Protein AF-U4V5X0-F1 (afdb_monomer_lite)

Secondary structure (DSSP, 8-state):
-HHHHHHHHHHHHHHHHHHHHHHHHHHHHHHHHHHHHHHHHHHHHHHHHHHHHHHHTTSTTHHHHHHHHHHHHHHHHHHHHHHHHHHHHHHHHTTSS-HHHHHHHHHHHHHHHHHHHHHHHHHHHHHSSS-GGG--S-HHHHHHHHHHHHHHHHHHHHHHHHTT----HHHHHHHHHHHHHHHHTTTTTT-S---TT-TTTSHHHHHHH-SSTTSSSSSS---------

Organism: NCBI:txid1337887

Radius of gyration: 28.77 Å; chains: 1; bounding box: 89×62×93 Å

Sequence (229 aa):
MANEDLEARHLETLDRDLGRFVKLETAASYVSRPLVAPGIALVFIMLAGLGAAMLLGHSSQMFIVVAAAVFGAYMALNIGANDVANNMGPAVGANALSMGGAIAIAAIFESAGALIAGADVVSTVATGIIAPDTLATPPVMFIWAMMAALLASALWVNLATWIGAPVSTTHAVVGGVVGAGDRCGWLWSGELVADGRNRGKLGYLAGAGCDHSRRFSLADQSPYRLPRG

InterPro domains:
  IPR001204 Phosphate transporter [PF01384] (79-181)
  IPR001204 Phosphate transporter [PTHR11101] (62-181)

Foldseek 3Di:
DVVVVVVVVVVVVVVVVVVVVVVVVVVCCVVCVVVVVVVVLVVQLVVQLVCQCVVPVPDPPNVLSSLLSSLVSLLVSLCLLLVLCVPCVVCCVVVVDPPVRSVVVSVVPVVVCCVPPVVVVCCCLLPVFFPPVPDPDDPVLSSVLLSQLSNQLSVVSVVCVVVVHRDDSSCSSSVSSVVSCVVVVRLLVVRTNDPPPPSPPSVVVSVVPPPPVVVVPPPPDDDDDDDDD

Structure (mmCIF, N/CA/C/O backbone):
data_AF-U4V5X0-F1
#
_entry.id   AF-U4V5X0-F1
#
loop_
_atom_site.group_PDB
_atom_site.id
_atom_site.type_symbol
_atom_site.label_atom_id
_atom_site.label_alt_id
_atom_site.label_comp_id
_atom_site.label_asym_id
_atom_site.label_entity_id
_atom_site.label_seq_id
_atom_site.pdbx_PDB_ins_code
_atom_site.Cartn_x
_atom_site.Cartn_y
_atom_site.Cartn_z
_atom_site.occupancy
_atom_site.B_iso_or_equiv
_atom_site.auth_seq_id
_atom_site.auth_comp_id
_atom_site.auth_asym_id
_atom_site.auth_atom_id
_atom_site.pdbx_PDB_model_num
ATOM 1 N N . MET A 1 1 ? -36.761 -34.544 43.887 1.00 62.19 1 MET A N 1
ATOM 2 C CA . MET A 1 1 ? -35.373 -34.567 44.391 1.00 62.19 1 MET A CA 1
ATOM 3 C C . MET A 1 1 ? -34.415 -35.057 43.314 1.00 62.19 1 MET A C 1
ATOM 5 O O . MET A 1 1 ? -33.733 -34.216 42.766 1.00 62.19 1 MET A O 1
ATOM 9 N N . ALA A 1 2 ? -34.470 -36.317 42.858 1.00 68.38 2 ALA A N 1
ATOM 10 C CA . ALA A 1 2 ? -33.500 -36.842 41.876 1.00 68.38 2 ALA A CA 1
ATOM 11 C C . ALA A 1 2 ? -33.363 -36.071 40.537 1.00 68.38 2 ALA A C 1
ATOM 13 O O . ALA A 1 2 ? -32.298 -36.115 39.933 1.00 68.38 2 ALA A O 1
ATOM 14 N N . ASN A 1 3 ? -34.416 -35.392 40.058 1.00 70.25 3 ASN A N 1
ATOM 15 C CA . ASN A 1 3 ? -34.363 -34.630 38.801 1.00 70.25 3 ASN A CA 1
ATOM 16 C C . ASN A 1 3 ? -33.670 -33.262 38.966 1.00 70.25 3 ASN A C 1
ATOM 18 O O . ASN A 1 3 ? -32.888 -32.864 38.113 1.00 70.25 3 ASN A O 1
ATOM 22 N N . GLU A 1 4 ? -33.886 -32.587 40.101 1.00 74.06 4 GLU A N 1
ATOM 23 C CA . GLU A 1 4 ? -33.239 -31.298 40.399 1.00 74.06 4 GLU A CA 1
ATOM 24 C C . GLU A 1 4 ? -31.741 -31.475 40.678 1.00 74.06 4 GLU A C 1
ATOM 26 O O . GLU A 1 4 ? -30.922 -30.673 40.233 1.00 74.06 4 GLU A O 1
ATOM 31 N N . ASP A 1 5 ? -31.365 -32.586 41.320 1.00 75.75 5 ASP A N 1
ATOM 32 C CA . ASP A 1 5 ? -29.962 -32.949 41.544 1.00 75.75 5 ASP A CA 1
ATOM 33 C C . ASP A 1 5 ? -29.215 -33.236 40.226 1.00 75.75 5 ASP A C 1
ATOM 35 O O . ASP A 1 5 ? -28.004 -33.027 40.125 1.00 75.75 5 ASP A O 1
ATOM 39 N N . LEU A 1 6 ? -29.920 -33.733 39.201 1.00 77.88 6 LEU A N 1
ATOM 40 C CA . LEU A 1 6 ? -29.344 -34.025 37.885 1.00 77.88 6 LEU A CA 1
ATOM 41 C C . LEU A 1 6 ? -29.119 -32.741 37.078 1.00 77.88 6 LEU A C 1
ATOM 43 O O . LEU A 1 6 ? -28.065 -32.574 36.462 1.00 77.88 6 LEU A O 1
ATOM 47 N N . GLU A 1 7 ? -30.091 -31.830 37.121 1.00 81.94 7 GLU A N 1
ATOM 48 C CA . GLU A 1 7 ? -30.045 -30.530 36.453 1.00 81.94 7 GLU A CA 1
ATOM 49 C C . GLU A 1 7 ? -28.945 -29.636 37.041 1.00 81.94 7 GLU A C 1
ATOM 51 O O . GLU A 1 7 ? -28.120 -29.108 36.295 1.00 81.94 7 GLU A O 1
ATOM 56 N N . ALA A 1 8 ? -28.833 -29.564 38.372 1.00 78.12 8 ALA A N 1
ATOM 57 C CA . ALA A 1 8 ? -27.777 -28.805 39.046 1.00 78.12 8 ALA A CA 1
ATOM 58 C C . ALA A 1 8 ? -26.367 -29.281 38.648 1.00 78.12 8 ALA A C 1
ATOM 60 O O . ALA A 1 8 ? -25.495 -28.472 38.329 1.00 78.12 8 ALA A O 1
ATOM 61 N N . ARG A 1 9 ? -26.152 -30.603 38.580 1.00 79.25 9 ARG A N 1
ATOM 62 C CA . ARG A 1 9 ? -24.870 -31.190 38.147 1.00 79.25 9 ARG A CA 1
ATOM 63 C C . ARG A 1 9 ? -24.577 -30.941 36.663 1.00 79.25 9 ARG A C 1
ATOM 65 O O . ARG A 1 9 ? -23.411 -30.813 36.284 1.00 79.25 9 ARG A O 1
ATOM 72 N N . HIS A 1 10 ? -25.606 -30.881 35.818 1.00 83.31 10 HIS A N 1
ATOM 73 C CA . HIS A 1 10 ? -25.466 -30.580 34.391 1.00 83.31 10 HIS A CA 1
ATOM 74 C C . HIS A 1 10 ? -25.121 -29.102 34.148 1.00 83.31 10 HIS A C 1
ATOM 76 O O . HIS A 1 10 ? -24.246 -28.793 33.343 1.00 83.31 10 HIS A O 1
ATOM 82 N N . LEU A 1 11 ? -25.754 -28.183 34.879 1.00 80.75 11 LEU A N 1
ATOM 83 C CA . LEU A 1 11 ? -25.458 -26.751 34.789 1.00 80.75 11 LEU A CA 1
ATOM 84 C C . LEU A 1 11 ? -24.027 -26.445 35.250 1.00 80.75 11 LEU A C 1
ATOM 86 O O . LEU A 1 11 ? -23.303 -25.723 34.573 1.00 80.75 11 LEU A O 1
ATOM 90 N N . GLU A 1 12 ? -23.578 -27.065 36.343 1.00 83.81 12 GLU A N 1
ATOM 91 C CA . GLU A 1 12 ? -22.223 -26.875 36.876 1.00 83.81 12 GLU A CA 1
ATOM 92 C C . GLU A 1 12 ? -21.127 -27.441 35.948 1.00 83.81 12 GLU A C 1
ATOM 94 O O . GLU A 1 12 ? -20.003 -26.929 35.889 1.00 83.81 12 GLU A O 1
ATOM 99 N N . THR A 1 13 ? -21.444 -28.501 35.196 1.00 81.19 13 THR A N 1
ATOM 100 C CA . THR A 1 13 ? -20.537 -29.060 34.182 1.00 81.19 13 THR A CA 1
ATOM 101 C C . THR A 1 13 ? -20.495 -28.195 32.927 1.00 81.19 13 THR A C 1
ATOM 103 O O . THR A 1 13 ? -19.398 -27.896 32.450 1.00 81.19 13 THR A O 1
ATOM 106 N N . LEU A 1 14 ? -21.648 -27.715 32.453 1.00 84.69 14 LEU A N 1
ATOM 107 C CA . LEU A 1 14 ? -21.729 -26.812 31.307 1.00 84.69 14 LEU A CA 1
ATOM 108 C C . LEU A 1 14 ? -20.980 -25.497 31.563 1.00 84.69 14 LEU A C 1
ATOM 110 O O . LEU A 1 14 ? -20.219 -25.063 30.706 1.00 84.69 14 LEU A O 1
ATOM 114 N N . ASP A 1 15 ? -21.126 -24.900 32.746 1.00 86.81 15 ASP A N 1
ATOM 115 C CA . ASP A 1 15 ? -20.483 -23.626 33.102 1.00 86.81 15 ASP A CA 1
ATOM 116 C C . ASP A 1 15 ? -18.945 -23.755 33.165 1.00 86.81 15 ASP A C 1
ATOM 118 O O . ASP A 1 15 ? -18.187 -22.896 32.701 1.00 86.81 15 ASP A O 1
ATOM 122 N N . ARG A 1 16 ? -18.452 -24.906 33.647 1.00 87.62 16 ARG A N 1
ATOM 123 C CA . ARG A 1 16 ? -17.018 -25.241 33.660 1.00 87.62 16 ARG A CA 1
ATOM 124 C C . ARG A 1 16 ? -16.452 -25.432 32.254 1.00 87.62 16 ARG A C 1
ATOM 126 O O . ARG A 1 16 ? -15.333 -24.981 31.989 1.00 87.62 16 ARG A O 1
ATOM 133 N N . ASP A 1 17 ? -17.193 -26.101 31.377 1.00 85.12 17 ASP A N 1
ATOM 134 C CA . ASP A 1 17 ? -16.784 -26.312 29.989 1.00 85.12 17 ASP A CA 1
ATOM 135 C C . ASP A 1 17 ? -16.862 -25.012 29.185 1.00 85.12 17 ASP A C 1
ATOM 137 O O . ASP A 1 17 ? -15.911 -24.681 28.473 1.00 85.12 17 ASP A O 1
ATOM 141 N N . LEU A 1 18 ? -17.900 -24.197 29.386 1.00 87.56 18 LEU A N 1
ATOM 142 C CA . LEU A 1 18 ? -18.022 -22.870 28.785 1.00 87.56 18 LEU A CA 1
ATOM 143 C C . LEU A 1 18 ? -16.850 -21.971 29.201 1.00 87.56 18 LEU A C 1
ATOM 145 O O . LEU A 1 18 ? -16.208 -21.352 28.353 1.00 87.56 18 LEU A O 1
ATOM 149 N N . GLY A 1 19 ? -16.472 -21.986 30.482 1.00 85.25 19 GLY A N 1
ATOM 150 C CA . GLY A 1 19 ? -15.294 -21.272 30.975 1.00 85.25 19 GLY A CA 1
ATOM 151 C C . GLY A 1 19 ? -13.971 -21.753 30.361 1.00 85.25 19 GLY A C 1
ATOM 152 O O . GLY A 1 19 ? -13.042 -20.956 30.194 1.00 85.25 19 GLY A O 1
ATOM 153 N N . ARG A 1 20 ? -13.859 -23.035 29.988 1.00 85.31 20 ARG A N 1
ATOM 154 C CA . ARG A 1 20 ? -12.697 -23.564 29.250 1.00 85.31 20 ARG A CA 1
ATOM 155 C C . ARG A 1 20 ? -12.695 -23.096 27.797 1.00 85.31 20 ARG A C 1
ATOM 157 O O . ARG A 1 20 ? -11.644 -22.662 27.326 1.00 85.31 20 ARG A O 1
ATOM 164 N N . PHE A 1 21 ? -13.842 -23.117 27.120 1.00 84.94 21 PHE A N 1
ATOM 165 C CA . PHE A 1 21 ? -13.975 -22.608 25.752 1.00 84.94 21 PHE A CA 1
ATOM 166 C C . PHE A 1 21 ? -13.691 -21.106 25.667 1.00 84.94 21 PHE A C 1
ATOM 168 O O . PHE A 1 21 ? -12.898 -20.700 24.823 1.00 84.94 21 PHE A O 1
ATOM 175 N N . VAL A 1 22 ? -14.204 -20.300 26.600 1.00 87.12 22 VAL A N 1
ATOM 176 C CA . VAL A 1 22 ? -13.930 -18.852 26.661 1.00 87.12 22 VAL A CA 1
ATOM 177 C C . VAL A 1 22 ? -12.442 -18.571 26.894 1.00 87.12 22 VAL A C 1
ATOM 179 O O . VAL A 1 22 ? -11.871 -17.683 26.260 1.00 87.12 22 VAL A O 1
ATOM 182 N N . LYS A 1 23 ? -11.764 -19.335 27.764 1.00 85.88 23 LYS A N 1
ATOM 183 C CA . LYS A 1 23 ? -10.309 -19.196 27.970 1.00 85.88 23 LYS A CA 1
ATOM 184 C C . LYS A 1 23 ? -9.512 -19.584 26.726 1.00 85.88 23 LYS A C 1
ATOM 186 O O . LYS A 1 23 ? -8.544 -18.898 26.404 1.00 85.88 23 LYS A O 1
ATOM 191 N N . LEU A 1 24 ? -9.921 -20.641 26.022 1.00 84.50 24 LEU A N 1
ATOM 192 C CA . LEU A 1 24 ? -9.314 -21.043 24.751 1.00 84.50 24 LEU A CA 1
ATOM 193 C C . LEU A 1 24 ? -9.539 -19.993 23.661 1.00 84.50 24 LEU A C 1
ATOM 195 O O . LEU A 1 24 ? -8.599 -19.660 22.951 1.00 84.50 24 LEU A O 1
ATOM 199 N N . GLU A 1 25 ? -10.732 -19.415 23.569 1.00 80.38 25 GLU A N 1
ATOM 200 C CA . GLU A 1 25 ? -11.064 -18.355 22.616 1.00 80.38 25 GLU A CA 1
ATOM 201 C C . GLU A 1 25 ? -10.313 -17.052 22.925 1.00 80.38 25 GLU A C 1
ATOM 203 O O . GLU A 1 25 ? -9.780 -16.401 22.027 1.00 80.38 25 GLU A O 1
ATOM 208 N N . THR A 1 26 ? -10.184 -16.689 24.201 1.00 79.69 26 THR A N 1
ATOM 209 C CA . THR A 1 26 ? -9.431 -15.496 24.621 1.00 79.69 26 THR A CA 1
ATOM 210 C C . THR A 1 26 ? -7.929 -15.678 24.375 1.00 79.69 26 THR A C 1
ATOM 212 O O . THR A 1 26 ? -7.267 -14.766 23.887 1.00 79.69 26 THR A O 1
ATOM 215 N N . ALA A 1 27 ? -7.381 -16.870 24.640 1.00 77.00 27 ALA A N 1
ATOM 216 C CA . ALA A 1 27 ? -5.981 -17.185 24.354 1.00 77.00 27 ALA A CA 1
ATOM 217 C C . ALA A 1 27 ? -5.708 -17.254 22.841 1.00 77.00 27 ALA A C 1
ATOM 219 O O . ALA A 1 27 ? -4.732 -16.679 22.357 1.00 77.00 27 ALA A O 1
ATOM 220 N N . ALA A 1 28 ? -6.598 -17.897 22.081 1.00 76.50 28 ALA A N 1
ATOM 221 C CA . ALA A 1 28 ? -6.507 -17.983 20.629 1.00 76.50 28 ALA A CA 1
ATOM 222 C C . ALA A 1 28 ? -6.656 -16.608 19.971 1.00 76.50 28 ALA A C 1
ATOM 224 O O . ALA A 1 28 ? -5.898 -16.300 19.060 1.00 76.50 28 ALA A O 1
ATOM 225 N N . SER A 1 29 ? -7.574 -15.760 20.445 1.00 72.38 29 SER A N 1
ATOM 226 C CA . SER A 1 29 ? -7.753 -14.394 19.937 1.00 72.38 29 SER A CA 1
ATOM 227 C C . SER A 1 29 ? -6.575 -13.483 20.275 1.00 72.38 29 SER A C 1
ATOM 229 O O . SER A 1 29 ? -6.223 -12.627 19.468 1.00 72.38 29 SER A O 1
ATOM 231 N N . TYR A 1 30 ? -5.913 -13.678 21.418 1.00 73.62 30 TYR A N 1
ATOM 232 C CA . TYR A 1 30 ? -4.710 -12.920 21.761 1.00 73.62 30 TYR A CA 1
ATOM 233 C C . TYR A 1 30 ? -3.533 -13.263 20.840 1.00 73.62 30 TYR A C 1
ATOM 235 O O . TYR A 1 30 ? -2.819 -12.371 20.386 1.00 73.62 30 TYR A O 1
ATOM 243 N N . VAL A 1 31 ? -3.365 -14.550 20.518 1.00 75.62 31 VAL A N 1
ATOM 244 C CA . VAL A 1 31 ? -2.330 -15.018 19.583 1.00 75.62 31 VAL A CA 1
ATOM 245 C C . VAL A 1 31 ? -2.682 -14.664 18.138 1.00 75.62 31 VAL A C 1
ATOM 247 O O . VAL A 1 31 ? -1.805 -14.258 17.381 1.00 75.62 31 VAL A O 1
ATOM 250 N N . SER A 1 32 ? -3.949 -14.781 17.736 1.00 69.38 32 SER A N 1
ATOM 251 C CA . SER A 1 32 ? -4.357 -14.575 16.344 1.00 69.38 32 SER A CA 1
ATOM 252 C C . SER A 1 32 ? -4.436 -13.102 15.956 1.00 69.38 32 SER A C 1
ATOM 254 O O . SER A 1 32 ? -4.082 -12.769 14.829 1.00 69.38 32 SER A O 1
ATOM 256 N N . ARG A 1 33 ? -4.814 -12.200 16.872 1.00 71.69 33 ARG A N 1
ATOM 257 C CA . ARG A 1 33 ? -4.941 -10.752 16.618 1.00 71.69 33 ARG A CA 1
ATOM 258 C C . ARG A 1 33 ? -3.763 -10.115 15.860 1.00 71.69 33 ARG A C 1
ATOM 260 O O . ARG A 1 33 ? -4.031 -9.459 14.854 1.00 71.69 33 ARG A O 1
ATOM 267 N N . PRO A 1 34 ? -2.491 -10.299 16.261 1.00 77.06 34 PRO A N 1
ATOM 268 C CA . PRO A 1 34 ? -1.352 -9.742 15.524 1.00 77.06 34 PRO A CA 1
ATOM 269 C C . PRO A 1 34 ? -1.068 -10.451 14.186 1.00 77.06 34 PRO A C 1
ATOM 271 O O . PRO A 1 34 ? -0.415 -9.876 13.321 1.00 77.06 34 PRO A O 1
ATOM 274 N N . LEU A 1 35 ? -1.565 -11.677 13.992 1.00 78.94 35 LEU A N 1
ATOM 275 C CA . LEU A 1 35 ? -1.369 -12.486 12.782 1.00 78.94 35 LEU A CA 1
ATOM 276 C C . LEU A 1 35 ? -2.447 -12.257 11.709 1.00 78.94 35 LEU A C 1
ATOM 278 O O . LEU A 1 35 ? -2.192 -12.519 10.533 1.00 78.94 35 LEU A O 1
ATOM 282 N N . VAL A 1 36 ? -3.628 -11.739 12.069 1.00 83.50 36 VAL A N 1
ATOM 283 C CA . VAL A 1 36 ? -4.718 -11.494 11.104 1.00 83.50 36 VAL A CA 1
ATOM 284 C C . VAL A 1 36 ? -4.306 -10.478 10.034 1.00 83.50 36 VAL A C 1
ATOM 286 O O . VAL A 1 36 ? -4.501 -10.732 8.847 1.00 83.50 36 VAL A O 1
ATOM 289 N N . ALA A 1 37 ? -3.707 -9.351 10.428 1.00 82.38 37 ALA A N 1
ATOM 290 C CA . ALA A 1 37 ? -3.303 -8.295 9.496 1.00 82.38 37 ALA A CA 1
ATOM 291 C C . ALA A 1 37 ? -2.283 -8.769 8.434 1.00 82.38 37 ALA A C 1
ATOM 293 O O . ALA A 1 37 ? -2.571 -8.617 7.242 1.00 82.38 37 ALA A O 1
ATOM 294 N N . PRO A 1 38 ? -1.142 -9.398 8.795 1.00 86.06 38 PRO A N 1
ATOM 295 C CA . PRO A 1 38 ? -0.223 -9.944 7.798 1.00 86.06 38 PRO A CA 1
ATOM 296 C C . PRO A 1 38 ? -0.842 -11.106 7.005 1.00 86.06 38 PRO A C 1
ATOM 298 O O . PRO A 1 38 ? -0.532 -11.260 5.827 1.00 86.06 38 PRO A O 1
ATOM 301 N N . GLY A 1 39 ? -1.753 -11.887 7.598 1.00 89.50 39 GLY A N 1
ATOM 302 C CA . GLY A 1 39 ? -2.483 -12.942 6.888 1.00 89.50 39 GLY A CA 1
ATOM 303 C C . GLY A 1 39 ? -3.348 -12.402 5.745 1.00 89.50 39 GLY A C 1
ATOM 304 O O . GLY A 1 39 ? -3.229 -12.865 4.612 1.00 89.50 39 GL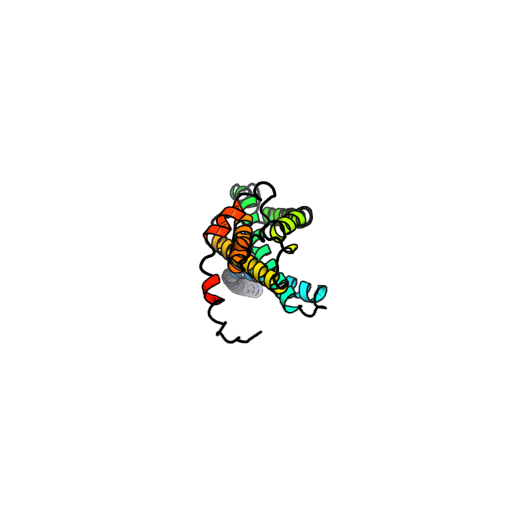Y A O 1
ATOM 305 N N . ILE A 1 40 ? -4.171 -11.383 6.013 1.00 90.44 40 ILE A N 1
ATOM 306 C CA . ILE A 1 40 ? -5.011 -10.733 4.990 1.00 90.44 40 ILE A CA 1
ATOM 307 C C . ILE A 1 40 ? -4.139 -10.067 3.917 1.00 90.44 40 ILE A C 1
ATOM 309 O O . ILE A 1 40 ? -4.419 -10.204 2.725 1.00 90.44 40 ILE A O 1
ATOM 313 N N . ALA A 1 41 ? -3.054 -9.402 4.323 1.00 91.56 41 ALA A N 1
ATOM 314 C CA . ALA A 1 41 ? -2.095 -8.796 3.403 1.00 91.56 41 ALA A CA 1
ATOM 315 C C . ALA A 1 41 ? -1.481 -9.826 2.439 1.00 91.56 41 ALA A C 1
ATOM 317 O O . ALA A 1 41 ? -1.442 -9.597 1.230 1.00 91.56 41 ALA A O 1
ATOM 318 N N . LEU A 1 42 ? -1.049 -10.985 2.947 1.00 92.88 42 LEU A N 1
ATOM 319 C CA . LEU A 1 42 ? -0.494 -12.061 2.121 1.00 92.88 42 LEU A CA 1
ATOM 320 C C . LEU A 1 42 ? -1.519 -12.628 1.139 1.00 92.88 42 LEU A C 1
ATOM 322 O O . LEU A 1 42 ? -1.175 -12.878 -0.016 1.00 92.88 42 LEU A O 1
ATOM 326 N N . VAL A 1 43 ? -2.771 -12.800 1.568 1.00 94.81 43 VAL A N 1
ATOM 327 C CA . VAL A 1 43 ? -3.857 -13.237 0.679 1.00 94.81 43 VAL A CA 1
ATOM 328 C C . VAL A 1 43 ? -4.063 -12.225 -0.448 1.00 94.81 43 VAL A C 1
ATOM 330 O O . VAL A 1 43 ? -4.105 -12.622 -1.610 1.00 94.81 43 VAL A O 1
ATOM 333 N N . PHE A 1 44 ? -4.119 -10.927 -0.140 1.00 94.81 44 PHE A N 1
ATOM 334 C CA . PHE A 1 44 ? -4.242 -9.877 -1.154 1.00 94.81 44 PHE A CA 1
ATOM 335 C C . PHE A 1 44 ? -3.075 -9.891 -2.152 1.00 94.81 44 PHE A C 1
ATOM 337 O O . PHE A 1 44 ? -3.299 -9.861 -3.361 1.00 94.81 44 PHE A O 1
ATOM 344 N N . ILE A 1 45 ? -1.836 -10.008 -1.666 1.00 95.31 45 ILE A N 1
ATOM 345 C CA . ILE A 1 45 ? -0.639 -10.072 -2.516 1.00 95.31 45 ILE A CA 1
ATOM 346 C C . ILE A 1 45 ? -0.658 -11.321 -3.407 1.00 95.31 45 ILE A C 1
ATOM 348 O O . ILE A 1 45 ? -0.368 -11.225 -4.601 1.00 95.31 45 ILE A O 1
ATOM 352 N N . MET A 1 46 ? -1.030 -12.485 -2.863 1.00 94.75 46 MET A N 1
ATOM 353 C CA . MET A 1 46 ? -1.157 -13.713 -3.655 1.00 94.75 46 MET A CA 1
ATOM 354 C C . MET A 1 46 ? -2.241 -13.590 -4.724 1.00 94.75 46 MET A C 1
ATOM 356 O O . MET A 1 46 ? -2.010 -13.991 -5.862 1.00 94.75 46 MET A O 1
ATOM 360 N N . LEU A 1 47 ? -3.395 -13.006 -4.393 1.00 95.38 47 LEU A N 1
ATOM 361 C CA . LEU A 1 47 ? -4.471 -12.773 -5.356 1.00 95.38 47 LEU A CA 1
ATOM 362 C C . LEU A 1 47 ? -4.052 -11.789 -6.452 1.00 95.38 47 LEU A C 1
ATOM 364 O O . LEU A 1 47 ? -4.341 -12.036 -7.620 1.00 95.38 47 LEU A O 1
ATOM 368 N N . ALA A 1 48 ? -3.334 -10.720 -6.109 1.00 94.00 48 ALA A N 1
ATOM 369 C CA . ALA A 1 48 ? -2.812 -9.768 -7.086 1.00 94.00 48 ALA A CA 1
ATOM 370 C C . ALA A 1 48 ? -1.783 -10.420 -8.025 1.00 94.00 48 ALA A C 1
ATOM 372 O O . ALA A 1 48 ? -1.866 -10.258 -9.243 1.00 94.00 48 ALA A O 1
ATOM 373 N N . GLY A 1 49 ? -0.854 -11.212 -7.479 1.00 92.88 49 GLY A N 1
ATOM 374 C CA . GLY A 1 49 ? 0.128 -11.958 -8.268 1.00 92.88 49 GLY A CA 1
ATOM 375 C C . GLY A 1 49 ? -0.517 -13.013 -9.172 1.00 92.88 49 GLY A C 1
ATOM 376 O O . GLY A 1 49 ? -0.166 -13.118 -10.347 1.00 92.88 49 GLY A O 1
ATOM 377 N N . LEU A 1 50 ? -1.503 -13.754 -8.657 1.00 93.12 50 LEU A N 1
ATOM 378 C CA . LEU A 1 50 ? -2.260 -14.737 -9.433 1.00 93.12 50 LEU A CA 1
ATOM 379 C C . LEU A 1 50 ? -3.105 -14.066 -10.522 1.00 93.12 50 LEU A C 1
ATOM 381 O O . LEU A 1 50 ? -3.121 -14.535 -11.656 1.00 93.12 50 LEU A O 1
ATOM 385 N N . GLY A 1 51 ? -3.759 -12.947 -10.206 1.00 92.75 51 GLY A N 1
ATOM 386 C CA . GLY A 1 51 ? -4.508 -12.145 -11.169 1.00 92.75 51 GLY A CA 1
ATOM 387 C C . GLY A 1 51 ? -3.610 -11.637 -12.295 1.00 92.75 51 GLY A C 1
ATOM 388 O O . GLY A 1 51 ? -3.948 -11.796 -13.466 1.00 92.75 51 GLY A O 1
ATOM 389 N N . ALA A 1 52 ? -2.422 -11.124 -11.968 1.00 91.25 52 ALA A N 1
ATOM 390 C CA . ALA A 1 52 ? -1.431 -10.730 -12.967 1.00 91.25 52 ALA A CA 1
ATOM 391 C C . ALA A 1 52 ? -0.972 -11.921 -13.826 1.00 91.25 52 ALA A C 1
ATOM 393 O O . ALA A 1 52 ? -0.905 -11.803 -15.049 1.00 91.25 52 ALA A O 1
ATOM 394 N N . ALA A 1 53 ? -0.723 -13.084 -13.218 1.00 89.62 53 ALA A N 1
ATOM 395 C CA . ALA A 1 53 ? -0.367 -14.298 -13.948 1.00 89.62 53 ALA A CA 1
ATOM 396 C C . ALA A 1 53 ? -1.480 -14.748 -14.911 1.00 89.62 53 ALA A C 1
ATOM 398 O O . ALA A 1 53 ? -1.199 -15.091 -16.054 1.00 89.62 53 ALA A O 1
ATOM 399 N N . MET A 1 54 ? -2.743 -14.720 -14.483 1.00 89.75 54 MET A N 1
ATOM 400 C CA . MET A 1 54 ? -3.873 -15.173 -15.301 1.00 89.75 54 MET A CA 1
ATOM 401 C C . MET A 1 54 ? -4.222 -14.192 -16.425 1.00 89.75 54 MET A C 1
ATOM 403 O O . MET A 1 54 ? -4.532 -14.616 -17.536 1.00 89.75 54 MET A O 1
ATOM 407 N N . LEU A 1 55 ? -4.164 -12.888 -16.151 1.00 87.31 55 LEU A N 1
ATOM 408 C CA . LEU A 1 55 ? -4.583 -11.853 -17.099 1.00 87.31 55 LEU A CA 1
ATOM 409 C C . LEU A 1 55 ? -3.468 -11.462 -18.082 1.00 87.31 55 LEU A C 1
ATOM 411 O O . LEU A 1 55 ? -3.756 -11.139 -19.231 1.00 87.31 55 LEU A O 1
ATOM 415 N N . LEU A 1 56 ? -2.200 -11.501 -17.652 1.00 81.94 56 LEU A N 1
ATOM 416 C CA . LEU A 1 56 ? -1.048 -10.986 -18.412 1.00 81.94 56 LEU A CA 1
ATOM 417 C C . LEU A 1 56 ? 0.004 -12.066 -18.748 1.00 81.94 56 LEU A C 1
ATOM 419 O O . LEU A 1 56 ? 0.953 -11.796 -19.489 1.00 81.94 56 LEU A O 1
ATOM 423 N N . GLY A 1 57 ? -0.144 -13.294 -18.238 1.00 64.75 57 GLY A N 1
ATOM 424 C CA . GLY A 1 57 ? 0.865 -14.365 -18.297 1.00 64.75 57 GLY A CA 1
ATOM 425 C C . GLY A 1 57 ? 1.073 -15.055 -19.648 1.00 64.75 57 GLY A C 1
ATOM 426 O O . GLY A 1 57 ? 1.743 -16.078 -19.703 1.00 64.75 57 GLY A O 1
ATOM 427 N N . HIS A 1 58 ? 0.561 -14.505 -20.749 1.00 72.06 58 HIS A N 1
ATOM 428 C CA . HIS A 1 58 ? 0.779 -15.049 -22.098 1.00 72.06 58 HIS A CA 1
ATOM 429 C C . HIS A 1 58 ? 2.119 -14.606 -22.726 1.00 72.06 58 HIS A C 1
ATOM 431 O O . HIS A 1 58 ? 2.390 -14.911 -23.886 1.00 72.06 58 HIS A O 1
ATOM 437 N N . SER A 1 59 ? 2.957 -13.864 -21.990 1.00 69.56 59 SER A N 1
ATOM 438 C CA . SER A 1 59 ? 4.208 -13.274 -22.486 1.00 69.56 59 SER A CA 1
ATOM 439 C C . SER A 1 59 ? 5.460 -14.000 -21.975 1.00 69.56 59 SER A C 1
ATOM 441 O O . SER A 1 59 ? 5.482 -14.562 -20.881 1.00 69.56 59 SER A O 1
ATOM 443 N N . SER A 1 60 ? 6.555 -13.927 -22.741 1.00 75.62 60 SER A N 1
ATOM 444 C CA . SER A 1 60 ? 7.866 -14.506 -22.387 1.00 75.62 60 SER A CA 1
ATOM 445 C C . SER A 1 60 ? 8.491 -13.926 -21.106 1.00 75.62 60 SER A C 1
ATOM 447 O O . SER A 1 60 ? 9.455 -14.484 -20.590 1.00 75.62 60 SER A O 1
ATOM 449 N N . GLN A 1 61 ? 7.938 -12.831 -20.571 1.00 79.81 61 GLN A N 1
ATOM 450 C CA . GLN A 1 61 ? 8.407 -12.132 -19.369 1.00 79.81 61 GLN A CA 1
ATOM 451 C C . GLN A 1 61 ? 7.438 -12.260 -18.180 1.00 79.81 61 GLN A C 1
ATOM 453 O O . GLN A 1 61 ? 7.464 -11.431 -17.270 1.00 79.81 61 GLN A O 1
ATOM 458 N N . MET A 1 62 ? 6.599 -13.303 -18.155 1.00 84.00 62 MET A N 1
ATOM 459 C CA . MET A 1 62 ? 5.599 -13.547 -17.105 1.00 84.00 62 MET A CA 1
ATOM 460 C C . MET A 1 62 ? 6.144 -13.362 -15.677 1.00 84.00 62 MET A C 1
ATOM 462 O O . MET A 1 62 ? 5.493 -12.724 -14.854 1.00 84.00 62 MET A O 1
ATOM 466 N N . PHE A 1 63 ? 7.352 -13.857 -15.385 1.00 86.06 63 PHE A N 1
ATOM 467 C CA . PHE A 1 63 ? 7.971 -13.717 -14.061 1.00 86.06 63 PHE A CA 1
ATOM 468 C C . PHE A 1 63 ? 8.127 -12.260 -13.615 1.00 86.06 63 PHE A C 1
ATOM 470 O O . PHE A 1 63 ? 7.884 -11.948 -12.452 1.00 86.06 63 PHE A O 1
ATOM 477 N N . ILE A 1 64 ? 8.502 -11.368 -14.534 1.00 87.62 64 ILE A N 1
ATOM 478 C CA . ILE A 1 64 ? 8.716 -9.949 -14.235 1.00 87.62 64 ILE A CA 1
ATOM 479 C C . ILE A 1 64 ? 7.378 -9.275 -13.937 1.00 87.62 64 ILE A C 1
ATOM 481 O O . ILE A 1 64 ? 7.270 -8.525 -12.973 1.00 87.62 64 ILE A O 1
ATOM 485 N N . VAL A 1 65 ? 6.343 -9.584 -14.720 1.00 88.38 65 VAL A N 1
ATOM 486 C CA . VAL A 1 65 ? 4.999 -9.022 -14.526 1.00 88.38 65 VAL A CA 1
ATOM 487 C C . VAL A 1 65 ? 4.408 -9.461 -13.186 1.00 88.38 65 VAL A C 1
ATOM 489 O O . VAL A 1 65 ? 3.864 -8.639 -12.451 1.00 88.38 65 VAL A O 1
ATOM 492 N N . VAL A 1 66 ? 4.558 -10.740 -12.832 1.00 91.38 66 VAL A N 1
ATOM 493 C CA . VAL A 1 66 ? 4.081 -11.267 -11.545 1.00 91.38 66 VAL A CA 1
ATOM 494 C C . VAL A 1 66 ? 4.855 -10.650 -10.379 1.00 91.38 66 VAL A C 1
ATOM 496 O O . VAL A 1 66 ? 4.238 -10.225 -9.405 1.00 91.38 66 VAL A O 1
ATOM 499 N N . ALA A 1 67 ? 6.183 -10.534 -10.477 1.00 91.38 67 ALA A N 1
ATOM 500 C CA . ALA A 1 67 ? 6.994 -9.873 -9.453 1.00 91.38 67 ALA A CA 1
ATOM 501 C C . ALA A 1 67 ? 6.614 -8.392 -9.279 1.00 91.38 67 ALA A C 1
ATOM 503 O O . ALA A 1 67 ? 6.435 -7.931 -8.151 1.00 91.38 67 ALA A O 1
ATOM 504 N N . ALA A 1 68 ? 6.416 -7.665 -10.382 1.00 90.44 68 ALA A N 1
ATOM 505 C CA . ALA A 1 68 ? 5.970 -6.275 -10.354 1.00 90.44 68 ALA A CA 1
ATOM 506 C C . ALA A 1 68 ? 4.587 -6.134 -9.699 1.00 90.44 68 ALA A C 1
ATOM 508 O O . ALA A 1 68 ? 4.393 -5.240 -8.877 1.00 90.44 68 ALA A O 1
ATOM 509 N N . ALA A 1 69 ? 3.649 -7.041 -9.992 1.00 92.62 69 ALA A N 1
ATOM 510 C CA . ALA A 1 69 ? 2.333 -7.060 -9.356 1.00 92.62 69 ALA A CA 1
ATOM 511 C C . ALA A 1 69 ? 2.416 -7.342 -7.849 1.00 92.62 69 ALA A C 1
ATOM 513 O O . ALA A 1 69 ? 1.727 -6.691 -7.068 1.00 92.62 69 ALA A O 1
ATOM 514 N N . VAL A 1 70 ? 3.289 -8.259 -7.424 1.00 94.31 70 VAL A N 1
ATOM 515 C CA . VAL A 1 70 ? 3.515 -8.568 -6.003 1.00 94.31 70 VAL A CA 1
ATOM 516 C C . VAL A 1 70 ? 4.091 -7.362 -5.256 1.00 94.31 70 VAL A C 1
ATOM 518 O O . VAL A 1 70 ? 3.572 -6.991 -4.203 1.00 94.31 70 VAL A O 1
ATOM 521 N N . PHE A 1 71 ? 5.123 -6.710 -5.799 1.00 94.06 71 PHE A N 1
ATOM 522 C CA . PHE A 1 71 ? 5.709 -5.518 -5.177 1.00 94.06 71 PHE A CA 1
ATOM 523 C C . PHE A 1 71 ? 4.760 -4.317 -5.206 1.00 94.06 71 PHE A C 1
ATOM 525 O O . PHE A 1 71 ? 4.665 -3.593 -4.216 1.00 94.06 71 PHE A O 1
ATOM 532 N N . GLY A 1 72 ? 4.010 -4.140 -6.295 1.00 92.88 72 GLY A N 1
ATOM 533 C CA . GLY A 1 72 ? 2.965 -3.124 -6.398 1.00 92.88 72 GLY A CA 1
ATOM 534 C C . GLY A 1 72 ? 1.848 -3.341 -5.378 1.00 92.88 72 GLY A C 1
ATOM 535 O O . GLY A 1 72 ? 1.465 -2.400 -4.688 1.00 92.88 72 GLY A O 1
ATOM 536 N N . ALA A 1 73 ? 1.380 -4.580 -5.207 1.00 94.25 73 ALA A N 1
ATOM 537 C CA . ALA A 1 73 ? 0.377 -4.930 -4.202 1.00 94.25 73 ALA A CA 1
ATOM 538 C C . ALA A 1 73 ? 0.889 -4.693 -2.775 1.00 94.25 73 ALA A C 1
ATOM 540 O O . ALA A 1 73 ? 0.167 -4.145 -1.943 1.00 94.25 73 ALA A O 1
ATOM 541 N N . TYR A 1 74 ? 2.147 -5.047 -2.496 1.00 94.69 74 TYR A N 1
ATOM 542 C CA . TYR A 1 74 ? 2.774 -4.756 -1.208 1.00 94.69 74 TYR A CA 1
ATOM 543 C C . TYR A 1 74 ? 2.860 -3.245 -0.938 1.00 94.69 74 TYR A C 1
ATOM 545 O O . TYR A 1 74 ? 2.516 -2.790 0.154 1.00 94.69 74 TYR A O 1
ATOM 553 N N . MET A 1 75 ? 3.253 -2.448 -1.935 1.00 93.19 75 MET A N 1
ATOM 554 C CA . MET A 1 75 ? 3.267 -0.990 -1.814 1.00 93.19 75 MET A CA 1
ATOM 555 C C . MET A 1 75 ? 1.855 -0.417 -1.621 1.00 93.19 75 MET A C 1
ATOM 557 O O . MET A 1 75 ? 1.670 0.440 -0.763 1.00 93.19 75 MET A O 1
ATOM 561 N N . ALA A 1 76 ? 0.852 -0.911 -2.352 1.00 92.56 76 ALA A N 1
ATOM 562 C CA . ALA A 1 76 ? -0.534 -0.457 -2.230 1.00 92.56 76 ALA A CA 1
ATOM 563 C C . ALA A 1 76 ? -1.087 -0.654 -0.809 1.00 92.56 76 ALA A C 1
ATOM 565 O O . ALA A 1 76 ? -1.736 0.242 -0.272 1.00 92.56 76 ALA A O 1
ATOM 566 N N . LEU A 1 77 ? -0.772 -1.786 -0.167 1.00 92.00 77 LEU A N 1
ATOM 567 C CA . LEU A 1 77 ? -1.131 -2.028 1.233 1.00 92.00 77 LEU A CA 1
ATOM 568 C C . LEU A 1 77 ? -0.466 -1.025 2.185 1.00 92.00 77 LEU A C 1
ATOM 570 O O . LEU A 1 77 ? -1.121 -0.526 3.098 1.00 92.00 77 LEU A O 1
ATOM 574 N N . ASN A 1 78 ? 0.816 -0.712 1.970 1.00 91.44 78 ASN A N 1
ATOM 575 C CA . ASN A 1 78 ? 1.534 0.265 2.792 1.00 91.44 78 ASN A CA 1
ATOM 576 C C . ASN A 1 78 ? 0.982 1.687 2.611 1.00 91.44 78 ASN A C 1
ATOM 578 O O . ASN A 1 78 ? 0.837 2.398 3.603 1.00 91.44 78 ASN A O 1
ATOM 582 N N . ILE A 1 79 ? 0.646 2.086 1.379 1.00 90.88 79 ILE A N 1
ATOM 583 C CA . ILE A 1 79 ? 0.010 3.382 1.099 1.00 90.88 79 ILE A CA 1
ATOM 584 C C . ILE A 1 79 ? -1.342 3.455 1.805 1.00 90.88 79 ILE A C 1
ATOM 586 O O . ILE A 1 79 ? -1.558 4.361 2.599 1.00 90.88 79 ILE A O 1
ATOM 590 N N . GLY A 1 80 ? -2.213 2.462 1.603 1.00 90.06 80 GLY A N 1
ATOM 591 C CA . GLY A 1 80 ? -3.539 2.456 2.223 1.00 90.06 80 GLY A CA 1
ATOM 592 C C . GLY A 1 80 ? -3.480 2.495 3.752 1.00 90.06 80 GLY A C 1
ATOM 593 O O . GLY A 1 80 ? -4.209 3.258 4.378 1.00 90.06 80 GLY A O 1
ATOM 594 N N . ALA A 1 81 ? -2.583 1.727 4.376 1.00 88.81 81 ALA A N 1
ATOM 595 C CA . ALA A 1 81 ? -2.417 1.758 5.829 1.00 88.81 81 ALA A CA 1
ATOM 596 C C . ALA A 1 81 ? -1.953 3.135 6.341 1.00 88.81 81 ALA A C 1
ATOM 598 O O . ALA A 1 81 ? -2.431 3.598 7.379 1.00 88.81 81 ALA A O 1
ATOM 599 N N . ASN A 1 82 ? -1.043 3.789 5.614 1.00 89.50 82 ASN A N 1
ATOM 600 C CA . ASN A 1 82 ? -0.514 5.100 5.973 1.00 89.50 82 ASN A CA 1
ATOM 601 C C . ASN A 1 82 ? -1.561 6.213 5.789 1.00 89.50 82 ASN A C 1
ATOM 603 O O . ASN A 1 82 ? -1.793 7.003 6.707 1.00 89.50 82 ASN A O 1
ATOM 607 N N . ASP A 1 83 ? -2.251 6.214 4.650 1.00 89.94 83 ASP A N 1
ATOM 608 C CA . ASP A 1 83 ? -3.214 7.250 4.278 1.00 89.94 83 ASP A CA 1
ATOM 609 C C . ASP A 1 83 ? -4.467 7.187 5.161 1.00 89.94 83 ASP A C 1
ATOM 611 O O . ASP A 1 83 ? -4.928 8.216 5.659 1.00 89.94 83 ASP A O 1
ATOM 615 N N . VAL A 1 84 ? -4.970 5.984 5.472 1.00 89.06 84 VAL A N 1
ATOM 616 C CA . VAL A 1 84 ? -6.099 5.817 6.404 1.00 89.06 84 VAL A CA 1
ATOM 617 C C . VAL A 1 84 ? -5.744 6.326 7.797 1.00 89.06 84 VAL A C 1
ATOM 619 O O . VAL A 1 84 ? -6.550 7.024 8.415 1.00 89.06 84 VAL A O 1
ATOM 622 N N . ALA A 1 85 ? -4.545 6.016 8.297 1.00 88.06 85 ALA A N 1
ATOM 623 C CA . ALA A 1 85 ? -4.101 6.499 9.601 1.00 88.06 85 ALA A CA 1
ATOM 624 C C . ALA A 1 85 ? -3.998 8.034 9.632 1.00 88.06 85 ALA A C 1
ATOM 626 O O . ALA A 1 85 ? -4.421 8.657 10.608 1.00 88.06 85 ALA A O 1
ATOM 627 N N . ASN A 1 86 ? -3.498 8.643 8.554 1.00 88.88 86 ASN A N 1
ATOM 628 C CA . ASN A 1 86 ? -3.345 10.091 8.441 1.00 88.88 86 ASN A CA 1
ATOM 629 C C . ASN A 1 86 ? -4.690 10.828 8.278 1.00 88.88 86 ASN A C 1
ATOM 631 O O . ASN A 1 86 ? -4.915 11.849 8.927 1.00 88.88 86 ASN A O 1
ATOM 635 N N . ASN A 1 87 ? -5.603 10.298 7.459 1.00 89.69 87 ASN A N 1
ATOM 636 C CA . ASN A 1 87 ? -6.872 10.955 7.124 1.00 89.69 87 ASN A CA 1
ATOM 637 C C . ASN A 1 87 ? -7.968 10.690 8.167 1.00 89.69 87 ASN A C 1
ATOM 639 O O . ASN A 1 87 ? -8.736 11.589 8.513 1.00 89.69 87 ASN A O 1
ATOM 643 N N . MET A 1 88 ? -8.050 9.461 8.685 1.00 91.94 88 MET A N 1
ATOM 644 C CA . MET A 1 88 ? -9.123 9.038 9.593 1.00 91.94 88 MET A CA 1
ATOM 645 C C . MET A 1 88 ? -8.712 9.072 11.070 1.00 91.94 88 MET A C 1
ATOM 647 O O . MET A 1 88 ? -9.582 9.071 11.944 1.00 91.94 88 MET A O 1
ATOM 651 N N . GLY A 1 89 ? -7.410 9.147 11.366 1.00 89.38 89 GLY A N 1
ATOM 652 C CA . GLY A 1 89 ? -6.873 9.194 12.729 1.00 89.38 89 GLY A CA 1
ATOM 653 C C . GLY A 1 89 ? -7.502 10.283 13.610 1.00 89.38 89 GLY A C 1
ATOM 654 O O . GLY A 1 89 ? -7.978 9.956 14.699 1.00 89.38 89 GLY A O 1
ATOM 655 N N . PRO A 1 90 ? -7.596 11.550 13.160 1.00 91.12 90 PRO A N 1
ATOM 656 C CA . PRO A 1 90 ? -8.225 12.615 13.944 1.00 91.12 90 PRO A CA 1
ATOM 657 C C . PRO A 1 90 ? -9.723 12.390 14.202 1.00 91.12 90 PRO A C 1
ATOM 659 O O . PRO A 1 90 ? -10.196 12.630 15.310 1.00 91.12 90 PRO A O 1
ATOM 662 N N . ALA A 1 91 ? -10.472 11.896 13.210 1.00 91.38 91 ALA A N 1
ATOM 663 C CA . ALA A 1 91 ? -11.916 11.668 13.329 1.00 91.38 91 ALA A CA 1
ATOM 664 C C . ALA A 1 91 ? -12.246 10.516 14.293 1.00 91.38 91 ALA A C 1
ATOM 666 O O . ALA A 1 91 ? -13.186 10.614 15.087 1.00 91.38 91 ALA A O 1
ATOM 667 N N . VAL A 1 92 ? -11.447 9.446 14.258 1.00 92.19 92 VAL A N 1
ATOM 668 C CA . VAL A 1 92 ? -11.572 8.323 15.196 1.00 92.19 92 VAL A CA 1
ATOM 669 C C . VAL A 1 92 ? -11.070 8.718 16.588 1.00 92.19 92 VAL A C 1
ATOM 671 O O . VAL A 1 92 ? -11.721 8.411 17.583 1.00 92.19 92 VAL A O 1
ATOM 674 N N . GLY A 1 93 ? -9.963 9.464 16.677 1.00 89.44 93 GLY A N 1
ATOM 675 C CA . GLY A 1 93 ? -9.406 9.951 17.944 1.00 89.44 93 GLY A CA 1
ATOM 676 C C . GLY A 1 93 ? -10.310 10.948 18.677 1.00 89.44 93 GLY A C 1
ATOM 677 O O . GLY A 1 93 ? -10.349 10.955 19.905 1.00 89.44 93 GLY A O 1
ATOM 678 N N . ALA A 1 94 ? -11.091 11.742 17.939 1.00 94.44 94 ALA A N 1
ATOM 679 C CA . ALA A 1 94 ? -12.096 12.652 18.492 1.00 94.44 94 ALA A CA 1
ATOM 680 C C . ALA A 1 94 ? -13.431 11.966 18.848 1.00 94.44 94 ALA A C 1
ATOM 682 O O . ALA A 1 94 ? -14.367 12.648 19.260 1.00 94.44 94 ALA A O 1
ATOM 683 N N . ASN A 1 95 ? -13.549 10.641 18.678 1.00 91.12 95 ASN A N 1
ATOM 684 C CA . ASN A 1 95 ? -14.804 9.882 18.794 1.00 91.12 95 ASN A CA 1
ATOM 685 C C . ASN A 1 95 ? -15.941 10.394 17.886 1.00 91.12 95 ASN A C 1
ATOM 687 O O . ASN A 1 95 ? -17.113 10.125 18.145 1.00 91.12 95 ASN A O 1
ATOM 691 N N . ALA A 1 96 ? -15.612 11.110 16.807 1.00 93.06 96 ALA A N 1
ATOM 692 C CA . ALA A 1 96 ? -16.594 11.538 15.813 1.00 93.06 96 ALA A CA 1
ATOM 693 C C . ALA A 1 96 ? -17.018 10.372 14.902 1.00 93.06 96 ALA A C 1
ATOM 695 O O . ALA A 1 96 ? -18.140 10.346 14.400 1.00 93.06 96 ALA A O 1
ATOM 696 N N . LEU A 1 97 ? -16.125 9.396 14.709 1.00 91.50 97 LEU A N 1
ATOM 697 C CA . LEU A 1 97 ? -16.362 8.177 13.942 1.00 91.50 97 LEU A CA 1
ATOM 698 C C . LEU A 1 97 ? -15.842 6.944 14.680 1.00 91.50 97 LEU A C 1
ATOM 700 O O . LEU A 1 97 ? -14.807 6.979 15.340 1.00 91.50 97 LEU A O 1
ATOM 704 N N . SER A 1 98 ? -16.546 5.823 14.522 1.00 92.94 98 SER A N 1
ATOM 705 C CA . SER A 1 98 ? -16.051 4.525 14.976 1.00 92.94 98 SER A CA 1
ATOM 706 C C . SER A 1 98 ? -14.958 4.008 14.037 1.00 92.94 98 SER A C 1
ATOM 708 O O . SER A 1 98 ? -14.958 4.310 12.843 1.00 92.94 98 SER A O 1
ATOM 710 N N . MET A 1 99 ? -14.058 3.164 14.553 1.00 89.19 99 MET A N 1
ATOM 711 C CA . MET A 1 99 ? -12.994 2.546 13.749 1.00 89.19 99 MET A CA 1
ATOM 712 C C . MET A 1 99 ? -13.555 1.779 12.538 1.00 89.19 99 MET A C 1
ATOM 714 O O . MET A 1 99 ? -13.035 1.884 11.433 1.00 89.19 99 MET A O 1
ATOM 718 N N . GLY A 1 100 ? -14.659 1.048 12.727 1.00 90.12 100 GLY A N 1
ATOM 719 C CA . GLY A 1 100 ? -15.317 0.321 11.638 1.00 90.12 100 GLY A CA 1
ATOM 720 C C . GLY A 1 100 ? -15.903 1.248 10.570 1.00 90.12 100 GLY A C 1
ATOM 721 O O . GLY A 1 100 ? -15.740 0.988 9.380 1.00 90.12 100 GLY A O 1
ATOM 722 N N . GLY A 1 101 ? -16.531 2.355 10.982 1.00 92.19 101 GLY A N 1
ATOM 723 C CA . GLY A 1 101 ? -17.054 3.361 10.054 1.00 92.19 101 GLY A CA 1
ATOM 724 C C . GLY A 1 101 ? -15.945 4.055 9.262 1.00 92.19 101 GLY A C 1
ATOM 725 O O . GLY A 1 101 ? -16.068 4.218 8.051 1.00 92.19 101 GLY A O 1
ATOM 726 N N . ALA A 1 102 ? -14.834 4.386 9.924 1.00 92.06 102 ALA A N 1
ATOM 727 C CA . ALA A 1 102 ? -13.661 4.973 9.285 1.00 92.06 102 ALA A CA 1
ATOM 728 C C . ALA A 1 102 ? -13.057 4.056 8.210 1.00 92.06 102 ALA A C 1
ATOM 730 O O . ALA A 1 102 ? -12.799 4.510 7.097 1.00 92.06 102 ALA A O 1
ATOM 731 N N . ILE A 1 103 ? -12.899 2.760 8.507 1.00 90.81 103 ILE A N 1
ATOM 732 C CA . ILE A 1 103 ? -12.388 1.777 7.539 1.00 90.81 103 ILE A CA 1
ATOM 733 C C . ILE A 1 103 ? -13.345 1.628 6.348 1.00 90.81 103 ILE A C 1
ATOM 735 O O . ILE A 1 103 ? -12.889 1.579 5.209 1.00 90.81 103 ILE A O 1
ATOM 739 N N . ALA A 1 104 ? -14.661 1.587 6.584 1.00 92.50 104 ALA A N 1
ATOM 740 C CA . ALA A 1 104 ? -15.647 1.453 5.511 1.00 92.50 104 ALA A CA 1
ATOM 741 C C . ALA A 1 104 ? -15.652 2.667 4.565 1.00 92.50 104 ALA A C 1
ATOM 743 O O . ALA A 1 104 ? -15.656 2.501 3.346 1.00 92.50 104 ALA A O 1
ATOM 744 N N . ILE A 1 105 ? -15.610 3.882 5.122 1.00 92.81 105 ILE A N 1
ATOM 745 C CA . ILE A 1 105 ? -15.520 5.121 4.338 1.00 92.81 105 ILE A CA 1
ATOM 746 C C . ILE A 1 105 ? -14.215 5.136 3.548 1.00 92.81 105 ILE A C 1
ATOM 748 O O . ILE A 1 105 ? -14.245 5.340 2.336 1.00 92.81 105 ILE A O 1
ATOM 752 N N . ALA A 1 106 ? -13.084 4.865 4.201 1.00 92.06 106 ALA A N 1
ATOM 753 C CA . ALA A 1 106 ? -11.804 4.853 3.517 1.00 92.06 106 ALA A CA 1
ATOM 754 C C . ALA A 1 106 ? -11.766 3.821 2.384 1.00 92.06 106 ALA A C 1
ATOM 756 O O . ALA A 1 106 ? -11.365 4.156 1.279 1.00 92.06 106 ALA A O 1
ATOM 757 N N . ALA A 1 107 ? -12.268 2.602 2.599 1.00 91.25 107 ALA A N 1
ATOM 758 C CA . ALA A 1 107 ? -12.295 1.577 1.558 1.00 91.25 107 ALA A CA 1
ATOM 759 C C . ALA A 1 107 ? -13.046 2.035 0.296 1.00 91.25 107 ALA A C 1
ATOM 761 O O . ALA A 1 107 ? -12.599 1.744 -0.811 1.00 91.25 107 ALA A O 1
ATOM 762 N N . ILE A 1 108 ? -14.155 2.766 0.443 1.00 93.88 108 ILE A N 1
ATOM 763 C CA . ILE A 1 108 ? -14.935 3.274 -0.692 1.00 93.88 108 ILE A CA 1
ATOM 764 C C . ILE A 1 108 ? -14.230 4.466 -1.346 1.00 93.88 108 ILE A C 1
ATOM 766 O O . ILE A 1 108 ? -14.000 4.453 -2.555 1.00 93.88 108 ILE A O 1
ATOM 770 N N . PHE A 1 109 ? -13.890 5.492 -0.566 1.00 93.69 109 PHE A N 1
ATOM 771 C CA . PHE A 1 109 ? -13.385 6.757 -1.103 1.00 93.69 109 PHE A CA 1
ATOM 772 C C . PHE A 1 109 ? -11.932 6.673 -1.582 1.00 93.69 109 PHE A C 1
ATOM 774 O O . PHE A 1 109 ? -11.631 7.237 -2.631 1.00 93.69 109 PHE A O 1
ATOM 781 N N . GLU A 1 110 ? -11.057 5.933 -0.896 1.00 91.81 110 GLU A N 1
ATOM 782 C CA . GLU A 1 110 ? -9.668 5.722 -1.338 1.00 91.81 110 GLU A CA 1
ATOM 783 C C . GLU A 1 110 ? -9.634 4.875 -2.617 1.00 91.81 110 GLU A C 1
ATOM 785 O O . GLU A 1 110 ? -8.956 5.222 -3.584 1.00 91.81 110 GLU A O 1
ATOM 790 N N . SER A 1 111 ? -10.442 3.807 -2.688 1.00 91.75 111 SER A N 1
ATOM 791 C CA . SER A 1 111 ? -10.536 2.988 -3.907 1.00 91.75 111 SER A CA 1
ATOM 792 C C . SER A 1 111 ? -11.127 3.779 -5.075 1.00 91.75 111 SER A C 1
ATOM 794 O O . SER A 1 111 ? -10.633 3.688 -6.198 1.00 91.75 111 SER A O 1
ATOM 796 N N . ALA A 1 112 ? -12.162 4.590 -4.830 1.00 93.50 112 ALA A N 1
ATOM 797 C CA . ALA A 1 112 ? -12.731 5.465 -5.851 1.00 93.50 112 ALA A CA 1
ATOM 798 C C . ALA A 1 112 ? -11.716 6.517 -6.328 1.00 93.50 112 ALA A C 1
ATOM 800 O O . ALA A 1 112 ? -11.579 6.726 -7.532 1.00 93.50 112 ALA A O 1
ATOM 801 N N . GLY A 1 113 ? -10.968 7.136 -5.410 1.00 90.50 113 GLY A N 1
ATOM 802 C CA . GLY A 1 113 ? -9.905 8.087 -5.736 1.00 90.50 113 GLY A CA 1
ATOM 803 C C . GLY A 1 113 ? -8.804 7.458 -6.589 1.00 90.50 113 GLY A C 1
ATOM 804 O O . GLY A 1 113 ? -8.435 8.019 -7.621 1.00 90.50 113 GLY A O 1
ATOM 805 N N . ALA A 1 114 ? -8.349 6.256 -6.227 1.00 90.19 114 ALA A N 1
ATOM 806 C CA . ALA A 1 114 ? -7.355 5.513 -6.999 1.00 90.19 114 ALA A CA 1
ATOM 807 C C . ALA A 1 114 ? -7.837 5.189 -8.426 1.00 90.19 114 ALA A C 1
ATOM 809 O O . ALA A 1 114 ? -7.058 5.290 -9.373 1.00 90.19 114 ALA A O 1
ATOM 810 N N . LEU A 1 115 ? -9.117 4.846 -8.605 1.00 91.62 115 LEU A N 1
ATOM 811 C CA . LEU A 1 115 ? -9.686 4.543 -9.924 1.00 91.62 115 LEU A CA 1
ATOM 812 C C . LEU A 1 115 ? -9.908 5.791 -10.789 1.00 91.62 115 LEU A C 1
ATOM 814 O O . LEU A 1 115 ? -9.716 5.727 -12.001 1.00 91.62 115 LEU A O 1
ATOM 818 N N . ILE A 1 116 ? -10.323 6.909 -10.188 1.00 92.75 116 ILE A N 1
ATOM 819 C CA . ILE A 1 116 ? -10.677 8.135 -10.921 1.00 92.75 116 ILE A CA 1
ATOM 820 C C . ILE A 1 116 ? -9.438 8.988 -11.217 1.00 92.75 116 ILE A C 1
ATOM 822 O O . ILE A 1 116 ? -9.300 9.495 -12.326 1.00 92.75 116 ILE A O 1
ATOM 826 N N . ALA A 1 117 ? -8.546 9.151 -10.238 1.00 88.75 117 ALA A N 1
ATOM 827 C CA . ALA A 1 117 ? -7.421 10.088 -10.294 1.00 88.75 117 ALA A CA 1
ATOM 828 C C . ALA A 1 117 ? -6.041 9.404 -10.285 1.00 88.75 117 ALA A C 1
ATOM 830 O O . ALA A 1 117 ? -5.016 10.072 -10.424 1.00 88.75 117 ALA A O 1
ATOM 831 N N . GLY A 1 118 ? -5.975 8.076 -10.139 1.00 85.06 118 GLY A N 1
ATOM 832 C CA . GLY A 1 118 ? -4.697 7.362 -10.059 1.00 85.06 118 GLY A CA 1
ATOM 833 C C . GLY A 1 118 ? -3.873 7.412 -11.347 1.00 85.06 118 GLY A C 1
ATOM 834 O O . GLY A 1 118 ? -2.645 7.388 -11.281 1.00 85.06 118 GLY A O 1
ATOM 835 N N . ALA A 1 119 ? -4.518 7.528 -12.514 1.00 85.25 119 ALA A N 1
ATOM 836 C CA . ALA A 1 119 ? -3.832 7.539 -13.808 1.00 85.25 119 ALA A CA 1
ATOM 837 C C . ALA A 1 119 ? -2.833 8.703 -13.939 1.00 85.25 119 ALA A C 1
ATOM 839 O O . ALA A 1 119 ? -1.705 8.493 -14.389 1.00 85.25 119 ALA A O 1
ATOM 840 N N . ASP A 1 120 ? -3.208 9.898 -13.479 1.00 84.50 120 ASP A N 1
ATOM 841 C CA . ASP A 1 120 ? -2.356 11.090 -13.555 1.00 84.50 120 ASP A CA 1
ATOM 842 C C . ASP A 1 120 ? -1.122 10.959 -12.650 1.00 84.50 120 ASP A C 1
ATOM 844 O O . ASP A 1 120 ? -0.003 11.311 -13.039 1.00 84.50 120 ASP A O 1
ATOM 848 N N . VAL A 1 121 ? -1.298 10.390 -11.452 1.00 83.38 121 VAL A N 1
ATOM 849 C CA . VAL A 1 121 ? -0.204 10.142 -10.500 1.00 83.38 121 VAL A CA 1
ATOM 850 C C . VAL A 1 121 ? 0.757 9.090 -11.047 1.00 83.38 121 VAL A C 1
ATOM 852 O O . VAL A 1 121 ? 1.970 9.305 -11.040 1.00 83.38 121 VAL A O 1
ATOM 855 N N . VAL A 1 122 ? 0.23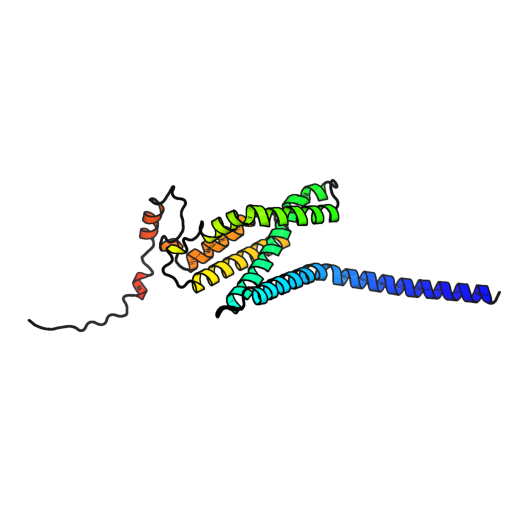3 7.981 -11.578 1.00 84.12 122 VAL A N 1
ATOM 856 C CA . VAL A 1 122 ? 1.053 6.928 -12.194 1.00 84.12 122 VAL A CA 1
ATOM 857 C C . VAL A 1 122 ? 1.815 7.476 -13.398 1.00 84.12 122 VAL A C 1
ATOM 859 O O . VAL A 1 122 ? 3.015 7.230 -13.505 1.00 84.12 122 VAL A O 1
ATOM 862 N N . SER A 1 123 ? 1.170 8.271 -14.258 1.00 79.88 123 SER A N 1
ATOM 863 C CA . SER A 1 123 ? 1.845 8.915 -15.389 1.00 79.88 123 SER A CA 1
ATOM 864 C C . SER A 1 123 ? 2.967 9.834 -14.913 1.00 79.88 123 SER A C 1
ATOM 866 O O . SER A 1 123 ? 4.069 9.789 -15.449 1.00 79.88 123 SER A O 1
ATOM 868 N N . THR A 1 124 ? 2.723 10.639 -13.880 1.00 80.31 124 THR A N 1
ATOM 869 C CA . THR A 1 124 ? 3.722 11.586 -13.365 1.00 80.31 124 THR A CA 1
ATOM 870 C C . THR A 1 124 ? 4.926 10.860 -12.766 1.00 80.31 124 THR A C 1
ATOM 872 O O . THR A 1 124 ? 6.063 11.271 -12.982 1.00 80.31 124 THR A O 1
ATOM 875 N N . VAL A 1 125 ? 4.709 9.756 -12.050 1.00 80.00 125 VAL A N 1
ATOM 876 C CA . VAL A 1 125 ? 5.801 8.955 -11.476 1.00 80.00 125 VAL A CA 1
ATOM 877 C C . VAL A 1 125 ? 6.571 8.198 -12.563 1.00 80.00 125 VAL A C 1
ATOM 879 O O . VAL A 1 125 ? 7.799 8.156 -12.518 1.00 80.00 125 VAL A O 1
ATOM 882 N N . ALA A 1 126 ? 5.872 7.631 -13.550 1.00 72.75 126 ALA A N 1
ATOM 883 C CA . ALA A 1 126 ? 6.483 6.814 -14.597 1.00 72.75 126 ALA A CA 1
ATOM 884 C C . ALA A 1 126 ? 7.255 7.635 -15.641 1.00 72.75 126 ALA A C 1
ATOM 886 O O . ALA A 1 126 ? 8.328 7.209 -16.062 1.00 72.75 126 ALA A O 1
ATOM 887 N N . THR A 1 127 ? 6.720 8.786 -16.065 1.00 70.31 127 THR A N 1
ATOM 888 C CA . THR A 1 127 ? 7.294 9.594 -17.160 1.00 70.31 127 THR A CA 1
ATOM 889 C C . THR A 1 127 ? 7.729 10.991 -16.735 1.00 70.31 127 THR A C 1
ATOM 891 O O . THR A 1 127 ? 8.549 11.610 -17.405 1.00 70.31 127 THR A O 1
ATOM 894 N N . GLY A 1 128 ? 7.207 11.513 -15.624 1.00 66.00 128 GLY A N 1
ATOM 895 C CA . GLY A 1 128 ? 7.557 12.846 -15.127 1.00 66.00 128 GLY A CA 1
ATOM 896 C C . GLY A 1 128 ? 8.865 12.895 -14.337 1.00 66.00 128 GLY A C 1
ATOM 897 O O . GLY A 1 128 ? 9.401 13.981 -14.145 1.00 66.00 128 GLY A O 1
ATOM 898 N N . ILE A 1 129 ? 9.388 11.748 -13.886 1.00 67.75 129 ILE A N 1
ATOM 899 C CA . ILE A 1 129 ? 10.655 11.667 -13.137 1.00 67.75 129 ILE A CA 1
ATOM 900 C C . ILE A 1 129 ? 11.789 11.190 -14.049 1.00 67.75 129 ILE A C 1
ATOM 902 O O . ILE A 1 129 ? 12.855 11.799 -14.089 1.00 67.75 129 ILE A O 1
ATOM 906 N N . ILE A 1 130 ? 11.556 10.125 -14.815 1.00 67.50 130 ILE A N 1
ATOM 907 C CA . ILE A 1 130 ? 12.515 9.544 -15.762 1.00 67.50 130 ILE A CA 1
ATOM 908 C C . ILE A 1 130 ? 11.906 9.643 -17.158 1.00 67.50 130 ILE A C 1
ATOM 910 O O . ILE A 1 130 ? 10.702 9.455 -17.292 1.00 67.50 130 ILE A O 1
ATOM 914 N N . ALA A 1 131 ? 12.711 9.942 -18.181 1.00 67.44 131 ALA A N 1
ATOM 915 C CA . ALA A 1 131 ? 12.265 9.989 -19.571 1.00 67.44 131 ALA A CA 1
ATOM 916 C C . ALA A 1 131 ? 12.466 8.614 -20.235 1.00 67.44 131 ALA A C 1
ATOM 918 O O . ALA A 1 131 ? 13.527 8.390 -20.820 1.00 67.44 131 ALA A O 1
ATOM 919 N N . PRO A 1 132 ? 11.496 7.676 -20.174 1.00 63.88 132 PRO A N 1
ATOM 920 C CA . PRO A 1 132 ? 11.671 6.329 -20.720 1.00 63.88 132 PRO A CA 1
ATOM 921 C C . PRO A 1 132 ? 12.021 6.333 -22.213 1.00 63.88 132 PRO A C 1
ATOM 923 O O . PRO A 1 132 ? 12.801 5.496 -22.655 1.00 63.88 132 PRO A O 1
ATOM 926 N N . ASP A 1 133 ? 11.516 7.312 -22.967 1.00 62.91 133 ASP A N 1
ATOM 927 C CA . ASP A 1 133 ? 11.736 7.432 -24.413 1.00 62.91 133 ASP A CA 1
ATOM 928 C C . ASP A 1 133 ? 13.165 7.853 -24.783 1.00 62.91 133 ASP A C 1
ATOM 930 O O . ASP A 1 133 ? 13.605 7.625 -25.910 1.00 62.91 133 ASP A O 1
ATOM 934 N N . THR A 1 134 ? 13.902 8.478 -23.857 1.00 57.25 134 THR A N 1
ATOM 935 C CA . THR A 1 134 ? 15.296 8.883 -24.091 1.00 57.25 134 THR A CA 1
ATOM 936 C C . THR A 1 134 ? 16.297 7.877 -23.545 1.00 57.25 134 THR A C 1
ATOM 938 O O . THR A 1 134 ? 17.489 8.048 -23.776 1.00 57.25 134 THR A O 1
ATOM 941 N N . LEU A 1 135 ? 15.833 6.848 -22.826 1.00 62.72 135 LEU A N 1
ATOM 942 C CA . LEU A 1 135 ? 1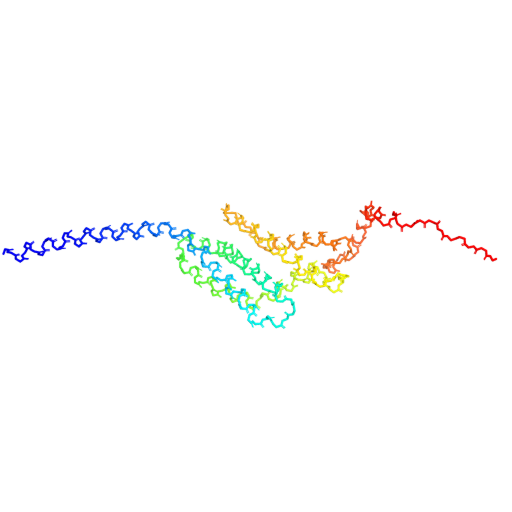6.704 5.840 -22.244 1.00 62.72 135 LEU A CA 1
ATOM 943 C C . LEU A 1 135 ? 17.339 4.998 -23.349 1.00 62.72 135 LEU A C 1
ATOM 945 O O . LEU A 1 135 ? 16.676 4.194 -24.002 1.00 62.72 135 LEU A O 1
ATOM 949 N N . ALA A 1 136 ? 18.661 5.078 -23.481 1.00 58.38 136 ALA A N 1
ATOM 950 C CA . ALA A 1 136 ? 19.422 4.174 -24.350 1.00 58.38 136 ALA A CA 1
ATOM 951 C C . ALA A 1 136 ? 19.518 2.730 -23.794 1.00 58.38 136 ALA A C 1
ATOM 953 O O . ALA A 1 136 ? 20.303 1.917 -24.285 1.00 58.38 136 ALA A O 1
ATOM 954 N N . THR A 1 137 ? 18.764 2.406 -22.737 1.00 62.16 137 THR A N 1
ATOM 955 C CA . THR A 1 137 ? 18.890 1.155 -21.978 1.00 62.16 137 THR A CA 1
ATOM 956 C C . THR A 1 137 ? 17.789 0.151 -22.314 1.00 62.16 137 THR A C 1
ATOM 958 O O . THR A 1 137 ? 16.688 0.537 -22.704 1.00 62.16 137 THR A O 1
ATOM 961 N N . PRO A 1 138 ? 18.058 -1.163 -22.172 1.00 69.69 138 PRO A N 1
ATOM 962 C CA . PRO A 1 138 ? 17.058 -2.187 -22.438 1.00 69.69 138 PRO A CA 1
ATOM 963 C C . PRO A 1 138 ? 15.806 -1.983 -21.565 1.00 69.69 138 PRO A C 1
ATOM 965 O O . PRO A 1 138 ? 15.959 -1.781 -20.356 1.00 69.69 138 PRO A O 1
ATOM 968 N N . PRO A 1 139 ? 14.581 -2.145 -22.107 1.00 73.00 139 PRO A N 1
ATOM 969 C CA . PRO A 1 139 ? 13.329 -1.971 -21.357 1.00 73.00 139 PRO A CA 1
ATOM 970 C C . PRO A 1 139 ? 13.260 -2.779 -20.054 1.00 73.00 139 PRO A C 1
ATOM 972 O O . PRO A 1 139 ? 12.635 -2.367 -19.081 1.00 73.00 139 PRO A O 1
ATOM 975 N N . VAL A 1 140 ? 13.955 -3.918 -20.002 1.00 77.50 140 VAL A N 1
ATOM 976 C CA . VAL A 1 140 ? 14.029 -4.758 -18.803 1.00 77.50 140 VAL A CA 1
ATOM 977 C C . VAL A 1 140 ? 14.726 -4.049 -17.634 1.00 77.50 140 VAL A C 1
ATOM 979 O O . VAL A 1 140 ? 14.303 -4.202 -16.492 1.00 77.50 140 VAL A O 1
ATOM 982 N N . MET A 1 141 ? 15.758 -3.239 -17.898 1.00 79.44 141 MET A N 1
ATOM 983 C CA . MET A 1 141 ? 16.509 -2.527 -16.859 1.00 79.44 141 MET A CA 1
ATOM 984 C C . MET A 1 141 ? 15.649 -1.448 -16.198 1.00 79.44 141 MET A C 1
ATOM 986 O O . MET A 1 141 ? 15.699 -1.282 -14.981 1.00 79.44 141 MET A O 1
ATOM 990 N N . PHE A 1 142 ? 14.801 -0.784 -16.989 1.00 82.19 142 PHE A N 1
ATOM 991 C CA . PHE A 1 142 ? 13.808 0.158 -16.486 1.00 82.19 142 PHE A CA 1
ATOM 992 C C . PHE A 1 142 ? 12.827 -0.509 -15.518 1.00 82.19 142 PHE A C 1
ATOM 994 O O . PHE A 1 142 ? 12.615 -0.016 -14.411 1.00 82.19 142 PHE A O 1
ATOM 1001 N N . ILE A 1 143 ? 12.295 -1.677 -15.885 1.00 85.25 143 ILE A N 1
ATOM 1002 C CA . ILE A 1 143 ? 11.351 -2.409 -15.032 1.00 85.25 143 ILE A CA 1
ATOM 1003 C C . ILE A 1 143 ? 12.018 -2.833 -13.714 1.00 85.25 143 ILE A C 1
ATOM 1005 O O . ILE A 1 143 ? 11.437 -2.640 -12.647 1.00 85.25 143 ILE A O 1
ATOM 1009 N N . TRP A 1 144 ? 13.254 -3.342 -13.755 1.00 85.75 144 TRP A N 1
ATOM 1010 C CA . TRP A 1 144 ? 14.010 -3.685 -12.542 1.00 85.75 144 TRP A CA 1
ATOM 1011 C C . TRP A 1 144 ? 14.265 -2.479 -11.636 1.00 85.75 144 TRP A C 1
ATOM 1013 O O . TRP A 1 144 ? 14.088 -2.585 -10.422 1.00 85.75 144 TRP A O 1
ATOM 1023 N N . ALA A 1 145 ? 14.626 -1.331 -12.211 1.00 86.56 145 ALA A N 1
ATOM 1024 C CA . ALA A 1 145 ? 14.826 -0.097 -11.459 1.00 86.56 145 ALA A CA 1
ATOM 1025 C C . ALA A 1 145 ? 13.529 0.373 -10.781 1.00 86.56 145 ALA A C 1
ATOM 1027 O O . ALA A 1 145 ? 13.546 0.729 -9.604 1.00 86.56 145 ALA A O 1
ATOM 1028 N N . MET A 1 146 ? 12.395 0.321 -11.488 1.00 88.62 146 MET A N 1
ATOM 1029 C CA . MET A 1 146 ? 11.098 0.717 -10.930 1.00 88.62 146 MET A CA 1
ATOM 1030 C C . MET A 1 146 ? 10.614 -0.253 -9.848 1.00 88.62 146 MET A C 1
ATOM 1032 O O . MET A 1 146 ? 10.092 0.181 -8.823 1.00 88.62 146 MET A O 1
ATOM 1036 N N . MET A 1 147 ? 10.844 -1.557 -10.013 1.00 90.75 147 MET A N 1
ATOM 1037 C CA . MET A 1 147 ? 10.568 -2.543 -8.963 1.00 90.75 147 MET A CA 1
ATOM 1038 C C . MET A 1 147 ? 11.427 -2.307 -7.714 1.00 90.75 147 MET A C 1
ATOM 1040 O O . MET A 1 147 ? 10.913 -2.378 -6.599 1.00 90.75 147 MET A O 1
ATOM 1044 N N . ALA A 1 148 ? 12.714 -1.990 -7.887 1.00 90.94 148 ALA A N 1
ATOM 1045 C CA . ALA A 1 148 ? 13.601 -1.655 -6.775 1.00 90.94 148 ALA A CA 1
ATOM 1046 C C . ALA A 1 148 ? 13.162 -0.364 -6.064 1.00 90.94 148 ALA A C 1
ATOM 1048 O O . ALA A 1 148 ? 13.144 -0.328 -4.834 1.00 90.94 148 ALA A O 1
ATOM 1049 N N . ALA A 1 149 ? 12.753 0.660 -6.820 1.00 91.38 149 ALA A N 1
ATOM 1050 C CA . ALA A 1 149 ? 12.191 1.895 -6.279 1.00 91.38 149 ALA A CA 1
ATOM 1051 C C . ALA A 1 149 ? 10.929 1.619 -5.447 1.00 91.38 149 ALA A C 1
ATOM 1053 O O . ALA A 1 149 ? 10.871 2.020 -4.287 1.00 91.38 149 ALA A O 1
ATOM 1054 N N . LEU A 1 150 ? 9.965 0.866 -5.993 1.00 91.88 150 LEU A N 1
ATOM 1055 C CA . LEU A 1 150 ? 8.737 0.480 -5.287 1.00 91.88 150 LEU A CA 1
ATOM 1056 C C . LEU A 1 150 ? 9.032 -0.275 -3.990 1.00 91.88 150 LEU A C 1
ATOM 1058 O O . LEU A 1 150 ? 8.445 0.034 -2.955 1.00 91.88 150 LEU A O 1
ATOM 1062 N N . LEU A 1 151 ? 9.952 -1.242 -4.028 1.00 93.50 151 LEU A N 1
ATOM 1063 C CA . LEU A 1 151 ? 10.316 -2.017 -2.847 1.00 93.50 151 LEU A CA 1
ATOM 1064 C C . LEU A 1 151 ? 10.999 -1.142 -1.786 1.00 93.50 151 LEU A C 1
ATOM 1066 O O . LEU A 1 151 ? 10.651 -1.233 -0.611 1.00 93.50 151 LEU A O 1
ATOM 1070 N N . ALA A 1 152 ? 11.928 -0.269 -2.183 1.00 93.94 152 ALA A N 1
ATOM 1071 C CA . ALA A 1 152 ? 12.599 0.651 -1.266 1.00 93.94 152 ALA A CA 1
ATOM 1072 C C . ALA A 1 152 ? 11.602 1.608 -0.590 1.00 93.94 152 ALA A C 1
ATOM 1074 O O . ALA A 1 152 ? 11.630 1.769 0.632 1.00 93.94 152 ALA A O 1
ATOM 1075 N N . SER A 1 153 ? 10.681 2.191 -1.362 1.00 93.56 153 SER A N 1
ATOM 1076 C CA . SER A 1 153 ? 9.624 3.059 -0.835 1.00 93.56 153 SER A CA 1
ATOM 1077 C C . SER A 1 153 ? 8.674 2.301 0.090 1.00 93.56 153 SER A C 1
ATOM 1079 O O . SER A 1 153 ? 8.330 2.811 1.154 1.00 93.56 153 SER A O 1
ATOM 1081 N N . ALA A 1 154 ? 8.293 1.071 -0.267 1.00 92.44 154 ALA A N 1
ATOM 1082 C CA . ALA A 1 154 ? 7.427 0.230 0.551 1.00 92.44 154 ALA A CA 1
ATOM 1083 C C . ALA A 1 154 ? 8.068 -0.098 1.900 1.00 92.44 154 ALA A C 1
ATOM 1085 O O . ALA A 1 154 ? 7.428 0.065 2.935 1.00 92.44 154 ALA A O 1
ATOM 1086 N N . LEU A 1 155 ? 9.343 -0.493 1.902 1.00 92.81 155 LEU A N 1
ATOM 1087 C CA . LEU A 1 155 ? 10.090 -0.763 3.131 1.00 92.81 155 LEU A CA 1
ATOM 1088 C C . LEU A 1 155 ? 10.219 0.491 4.002 1.00 92.81 155 LEU A C 1
ATOM 1090 O O . LEU A 1 155 ? 10.046 0.407 5.216 1.00 92.81 155 LEU A O 1
ATOM 1094 N N . TRP A 1 156 ? 10.466 1.655 3.394 1.00 93.19 156 TRP A N 1
ATOM 1095 C CA . TRP A 1 156 ? 10.532 2.923 4.121 1.00 93.19 156 TRP A CA 1
ATOM 1096 C C . TRP A 1 156 ? 9.196 3.289 4.779 1.00 93.19 156 TRP A C 1
ATOM 1098 O O . TRP A 1 156 ? 9.158 3.594 5.970 1.00 93.19 156 TRP A O 1
ATOM 1108 N N . VAL A 1 157 ? 8.089 3.224 4.034 1.00 91.69 157 VAL A N 1
ATOM 1109 C CA . VAL A 1 157 ? 6.748 3.524 4.565 1.00 91.69 157 VAL A CA 1
ATOM 1110 C C . VAL A 1 157 ? 6.340 2.501 5.626 1.00 91.69 157 VAL A C 1
ATOM 1112 O O . VAL A 1 157 ? 5.763 2.876 6.647 1.00 91.69 157 VAL A O 1
ATOM 1115 N N . ASN A 1 158 ? 6.672 1.224 5.435 1.00 90.06 158 ASN A N 1
ATOM 1116 C CA . ASN A 1 158 ? 6.397 0.178 6.414 1.00 90.06 158 ASN A CA 1
ATOM 1117 C C . ASN A 1 158 ? 7.156 0.427 7.726 1.00 90.06 158 ASN A C 1
ATOM 1119 O O . ASN A 1 158 ? 6.555 0.388 8.800 1.00 90.06 158 ASN A O 1
ATOM 1123 N N . LEU A 1 159 ? 8.441 0.785 7.635 1.00 89.62 159 LEU A N 1
ATOM 1124 C CA . LEU A 1 159 ? 9.250 1.168 8.790 1.00 89.62 159 LEU A CA 1
ATOM 1125 C C . LEU A 1 159 ? 8.675 2.400 9.497 1.00 89.62 159 LEU A C 1
ATOM 1127 O O . LEU A 1 159 ? 8.521 2.379 10.716 1.00 89.62 159 LEU A O 1
ATOM 1131 N N . ALA A 1 160 ? 8.319 3.443 8.745 1.00 88.25 160 ALA A N 1
ATOM 1132 C CA . ALA A 1 160 ? 7.711 4.660 9.282 1.00 88.25 160 ALA A CA 1
ATOM 1133 C C . ALA A 1 160 ? 6.379 4.382 10.002 1.00 88.25 160 ALA A C 1
ATOM 1135 O O . ALA A 1 160 ? 6.124 4.910 11.084 1.00 88.25 160 ALA A O 1
ATOM 1136 N N . THR A 1 161 ? 5.562 3.493 9.436 1.00 85.00 161 THR A N 1
ATOM 1137 C CA . THR A 1 161 ? 4.296 3.056 10.036 1.00 85.00 161 THR A CA 1
ATOM 1138 C C . THR A 1 161 ? 4.543 2.265 11.320 1.00 85.00 161 THR A C 1
ATOM 1140 O O . THR A 1 161 ? 3.834 2.462 12.304 1.00 85.00 161 THR A O 1
ATOM 1143 N N . TRP A 1 162 ? 5.583 1.424 11.360 1.00 83.12 162 TRP A N 1
ATOM 1144 C CA . TRP A 1 162 ? 5.944 0.660 12.557 1.00 83.12 162 TRP A CA 1
ATOM 1145 C C . TRP A 1 162 ? 6.406 1.549 13.719 1.00 83.12 162 TRP A C 1
ATOM 1147 O O . TRP A 1 162 ? 6.055 1.288 14.867 1.00 83.12 162 TRP A O 1
ATOM 1157 N N . ILE A 1 163 ? 7.134 2.630 13.426 1.00 85.88 163 ILE A N 1
ATOM 1158 C CA . ILE A 1 163 ? 7.535 3.631 14.430 1.00 85.88 163 ILE A CA 1
ATOM 1159 C C . ILE A 1 163 ? 6.433 4.663 14.736 1.00 85.88 163 ILE A C 1
ATOM 1161 O O . ILE A 1 163 ? 6.632 5.526 15.588 1.00 85.88 163 ILE A O 1
ATOM 1165 N N . GLY A 1 164 ? 5.283 4.598 14.054 1.00 80.75 164 GLY A N 1
ATOM 1166 C CA . GLY A 1 164 ? 4.155 5.514 14.247 1.00 80.75 164 GLY A CA 1
ATOM 1167 C C . GLY A 1 164 ? 4.393 6.939 13.738 1.00 80.75 164 GLY A C 1
ATOM 1168 O O . GLY A 1 164 ? 3.712 7.864 14.177 1.00 80.75 164 GLY A O 1
ATOM 1169 N N . ALA A 1 165 ? 5.361 7.139 12.840 1.00 83.56 165 ALA A N 1
ATOM 1170 C CA . ALA A 1 165 ? 5.671 8.451 12.285 1.00 83.56 165 ALA A CA 1
ATOM 1171 C C . ALA A 1 165 ? 4.789 8.750 11.055 1.00 83.56 165 ALA A C 1
ATOM 1173 O O . ALA A 1 165 ? 4.781 7.952 10.112 1.00 83.56 165 ALA A O 1
ATOM 1174 N N . PRO A 1 166 ? 4.089 9.902 11.008 1.00 82.44 166 PRO A N 1
ATOM 1175 C CA . PRO A 1 166 ? 3.388 10.328 9.802 1.00 82.44 166 PRO A CA 1
ATOM 1176 C C . PRO A 1 166 ? 4.418 10.732 8.739 1.00 82.44 166 PRO A C 1
ATOM 1178 O O . PRO A 1 166 ? 5.242 11.622 8.958 1.00 82.44 166 PRO A O 1
ATOM 1181 N N . VAL A 1 167 ? 4.388 10.069 7.583 1.00 85.88 167 VAL A N 1
ATOM 1182 C CA . VAL A 1 167 ? 5.310 10.319 6.465 1.00 85.88 167 VAL A CA 1
ATOM 1183 C C . VAL A 1 167 ? 4.539 10.454 5.161 1.00 85.88 167 VAL A C 1
ATOM 1185 O O . VAL A 1 167 ? 3.471 9.885 5.000 1.00 85.88 167 VAL A O 1
ATOM 1188 N N . SER A 1 168 ? 5.094 11.193 4.203 1.00 88.62 168 SER A N 1
ATOM 1189 C CA . SER A 1 168 ? 4.498 11.324 2.873 1.00 88.62 168 SER A CA 1
ATOM 1190 C C . SER A 1 168 ? 4.925 10.164 1.969 1.00 88.62 168 SER A C 1
ATOM 1192 O O . SER A 1 168 ? 6.108 10.017 1.646 1.00 88.62 168 SER A O 1
ATOM 1194 N N . THR A 1 169 ? 3.950 9.376 1.517 1.00 88.69 169 THR A N 1
ATOM 1195 C CA . THR A 1 169 ? 4.135 8.267 0.566 1.00 88.69 169 THR A CA 1
ATOM 1196 C C . THR A 1 169 ? 4.687 8.754 -0.778 1.00 88.69 169 THR A C 1
ATOM 1198 O O . THR A 1 169 ? 5.609 8.145 -1.319 1.00 88.69 169 THR A O 1
ATOM 1201 N N . THR A 1 170 ? 4.233 9.910 -1.272 1.00 88.19 170 THR A N 1
ATOM 1202 C CA . THR A 1 170 ? 4.724 10.520 -2.520 1.00 88.19 170 THR A CA 1
ATOM 1203 C C . THR A 1 170 ? 6.219 10.820 -2.469 1.00 88.19 170 THR A C 1
ATOM 1205 O O . THR A 1 170 ? 6.943 10.481 -3.402 1.00 88.19 170 THR A O 1
ATOM 1208 N N . HIS A 1 171 ? 6.717 11.399 -1.370 1.00 88.56 171 HIS A N 1
ATOM 1209 C CA . HIS A 1 171 ? 8.152 11.661 -1.217 1.00 88.56 171 HIS A CA 1
ATOM 1210 C C . HIS A 1 171 ? 8.970 10.369 -1.156 1.00 88.56 171 HIS A C 1
ATOM 1212 O O . HIS A 1 171 ? 10.062 10.314 -1.719 1.00 88.56 171 HIS A O 1
ATOM 1218 N N . ALA A 1 172 ? 8.436 9.321 -0.522 1.00 91.12 172 ALA A N 1
ATOM 1219 C CA . ALA A 1 172 ? 9.089 8.018 -0.492 1.00 91.12 172 ALA A CA 1
ATOM 1220 C C . ALA A 1 172 ? 9.193 7.402 -1.898 1.00 91.12 172 ALA A C 1
ATOM 1222 O O . ALA A 1 172 ? 10.250 6.878 -2.251 1.00 91.12 172 ALA A O 1
ATOM 1223 N N . VAL A 1 173 ? 8.133 7.489 -2.712 1.00 89.69 173 VAL A N 1
ATOM 1224 C CA . VAL A 1 173 ? 8.116 6.983 -4.098 1.00 89.69 173 VAL A CA 1
ATOM 1225 C C . VAL A 1 173 ? 9.049 7.791 -4.994 1.00 89.69 173 VAL A C 1
ATOM 1227 O O . VAL A 1 173 ? 9.920 7.213 -5.640 1.00 89.69 173 VAL A O 1
ATOM 1230 N N . VAL A 1 174 ? 8.936 9.122 -4.988 1.00 88.56 174 VAL A N 1
ATOM 1231 C CA . VAL A 1 174 ? 9.805 10.000 -5.789 1.00 88.56 174 VAL A CA 1
ATOM 1232 C C . VAL A 1 174 ? 11.275 9.802 -5.410 1.00 88.56 174 VAL A C 1
ATOM 1234 O O . VAL A 1 174 ? 12.117 9.652 -6.294 1.00 88.56 174 VAL A O 1
ATOM 1237 N N . GLY A 1 175 ? 11.594 9.725 -4.114 1.00 87.69 175 GLY A N 1
ATOM 1238 C CA . GLY A 1 175 ? 12.952 9.453 -3.638 1.00 87.69 175 GLY A CA 1
ATOM 1239 C C . GLY A 1 175 ? 13.486 8.088 -4.086 1.00 87.69 175 GLY A C 1
ATOM 1240 O O . GLY A 1 175 ? 14.638 7.994 -4.511 1.00 87.69 175 GLY A O 1
ATOM 1241 N N . GLY A 1 176 ? 12.644 7.049 -4.064 1.00 89.25 176 GLY A N 1
ATOM 1242 C CA . GLY A 1 176 ? 12.991 5.718 -4.570 1.00 89.25 176 GLY A CA 1
ATOM 1243 C C . GLY A 1 176 ? 13.305 5.721 -6.067 1.00 89.25 176 GLY A C 1
ATOM 1244 O O . GLY A 1 176 ? 14.319 5.162 -6.487 1.00 89.25 176 GLY A O 1
ATOM 1245 N N . VAL A 1 177 ? 12.478 6.399 -6.868 1.00 87.56 177 VAL A N 1
ATOM 1246 C CA . VAL A 1 177 ? 12.656 6.511 -8.326 1.00 87.56 177 VAL A CA 1
ATOM 1247 C C . VAL A 1 177 ? 13.924 7.295 -8.673 1.00 87.56 177 VAL A C 1
ATOM 1249 O O . VAL A 1 177 ? 14.705 6.853 -9.517 1.00 87.56 177 VAL A O 1
ATOM 1252 N N . VAL A 1 178 ? 14.184 8.413 -7.987 1.00 85.00 178 VAL A N 1
ATOM 1253 C CA . VAL A 1 178 ? 15.416 9.202 -8.166 1.00 85.00 178 VAL A CA 1
ATOM 1254 C C . VAL A 1 178 ? 16.656 8.384 -7.794 1.00 85.00 178 VAL A C 1
ATOM 1256 O O . VAL A 1 178 ? 17.627 8.374 -8.551 1.00 85.00 178 VAL A O 1
ATOM 1259 N N . GLY A 1 179 ? 16.625 7.654 -6.675 1.00 84.75 179 GLY A N 1
ATOM 1260 C CA . GLY A 1 179 ? 17.734 6.789 -6.259 1.00 84.75 179 GLY A CA 1
ATOM 1261 C C . GLY A 1 179 ? 18.004 5.646 -7.243 1.00 84.75 179 GLY A C 1
ATOM 1262 O O . GLY A 1 179 ? 19.158 5.369 -7.580 1.00 84.75 179 GLY A O 1
ATOM 1263 N N . ALA A 1 180 ? 16.949 5.017 -7.766 1.00 85.50 180 ALA A N 1
ATOM 1264 C CA . ALA A 1 180 ? 17.073 4.002 -8.810 1.00 85.50 180 ALA A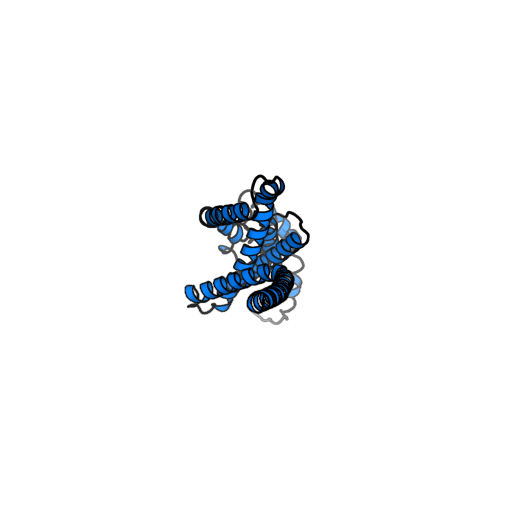 CA 1
ATOM 1265 C C . ALA A 1 180 ? 17.659 4.588 -10.109 1.00 85.50 180 ALA A C 1
ATOM 1267 O O . ALA A 1 180 ? 18.508 3.956 -10.744 1.00 85.50 180 ALA A O 1
ATOM 1268 N N . GLY A 1 181 ? 17.263 5.814 -10.466 1.00 79.56 181 GLY A N 1
ATOM 1269 C CA . GLY A 1 181 ? 17.785 6.537 -11.623 1.00 79.56 181 GLY A CA 1
ATOM 1270 C C . GLY A 1 181 ? 19.265 6.905 -11.510 1.00 79.56 181 GLY A C 1
ATOM 1271 O O . GLY A 1 181 ? 20.007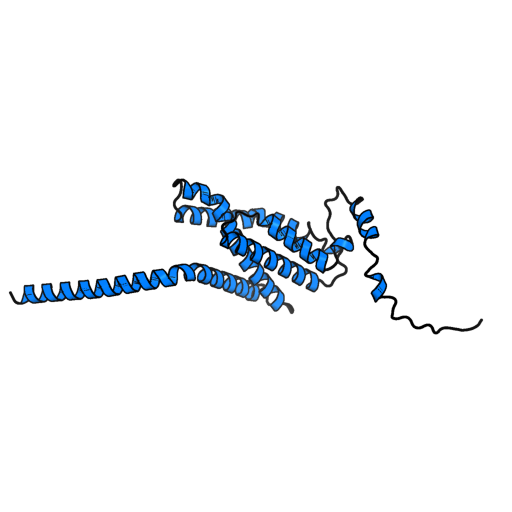 6.716 -12.474 1.00 79.56 181 GLY A O 1
ATOM 1272 N N . ASP A 1 182 ? 19.733 7.351 -10.341 1.00 80.06 182 ASP A N 1
ATOM 1273 C CA . ASP A 1 182 ? 21.166 7.587 -10.103 1.00 80.06 182 ASP A CA 1
ATOM 1274 C C . ASP A 1 182 ? 21.980 6.290 -10.246 1.00 80.06 182 ASP A C 1
ATOM 1276 O O . ASP A 1 182 ? 23.004 6.261 -10.938 1.00 80.06 182 ASP A O 1
ATOM 1280 N N . ARG A 1 183 ? 21.483 5.167 -9.703 1.00 82.31 183 ARG A N 1
ATOM 1281 C CA . ARG A 1 183 ? 22.165 3.871 -9.855 1.00 82.31 183 ARG A CA 1
ATOM 1282 C C . ARG A 1 183 ? 22.185 3.365 -11.301 1.00 82.31 183 ARG A C 1
ATOM 1284 O O . ARG A 1 183 ? 23.124 2.682 -11.711 1.00 82.31 183 ARG A O 1
ATOM 1291 N N . CYS A 1 184 ? 21.197 3.725 -12.100 1.00 74.44 184 CYS A N 1
ATOM 1292 C CA . CYS A 1 184 ? 21.195 3.400 -13.522 1.00 74.44 184 CYS A CA 1
ATOM 1293 C C . CYS A 1 184 ? 21.998 4.398 -14.378 1.00 74.44 184 CYS A C 1
ATOM 1295 O O . CYS A 1 184 ? 22.215 4.140 -15.558 1.00 74.44 184 CYS A O 1
ATOM 1297 N N . GLY A 1 185 ? 22.486 5.500 -13.791 1.00 71.50 185 GLY A N 1
ATOM 1298 C CA . GLY A 1 185 ? 23.245 6.548 -14.481 1.00 71.50 185 GLY A CA 1
ATOM 1299 C C . GLY A 1 185 ? 22.386 7.611 -15.179 1.00 71.50 185 GLY A C 1
ATOM 1300 O O . GLY A 1 185 ? 22.936 8.541 -15.764 1.00 71.50 185 GLY A O 1
ATOM 1301 N N . TRP A 1 186 ? 21.057 7.535 -15.075 1.00 72.25 186 TRP A N 1
ATOM 1302 C CA . TRP A 1 186 ? 20.112 8.412 -15.786 1.00 72.25 186 TRP A CA 1
ATOM 1303 C C . TRP A 1 186 ? 20.140 9.863 -15.286 1.00 72.25 186 TRP A C 1
ATOM 1305 O O . TRP A 1 186 ? 19.899 10.791 -16.059 1.00 72.25 186 TRP A O 1
ATOM 1315 N N . LEU A 1 187 ? 20.503 10.072 -14.012 1.00 65.31 187 LEU A N 1
ATOM 1316 C CA . LEU A 1 187 ? 20.658 11.402 -13.405 1.00 65.31 187 LEU A CA 1
ATOM 1317 C C . LEU A 1 187 ? 21.759 12.229 -14.092 1.00 65.31 187 LEU A C 1
ATOM 1319 O O . LEU A 1 187 ? 21.605 13.433 -14.285 1.00 65.31 187 LEU A O 1
ATOM 1323 N N . TRP A 1 188 ? 22.852 11.576 -14.492 1.00 57.84 188 TRP A N 1
ATOM 1324 C CA . TRP A 1 188 ? 24.035 12.226 -15.066 1.00 57.84 188 TRP A CA 1
ATOM 1325 C C . TRP A 1 188 ? 24.049 12.200 -16.597 1.00 57.84 188 TRP A C 1
ATOM 1327 O O . TRP A 1 188 ? 24.689 13.053 -17.209 1.00 57.84 188 TRP A O 1
ATOM 1337 N N . SER A 1 189 ? 23.305 11.276 -17.213 1.00 55.25 189 SER A N 1
ATOM 1338 C CA . SER A 1 189 ? 23.091 11.214 -18.666 1.00 55.25 189 SER A CA 1
ATOM 1339 C C . SER A 1 189 ? 22.123 12.279 -19.204 1.00 55.25 189 SER A C 1
ATOM 1341 O O . SER A 1 189 ? 21.993 12.421 -20.415 1.00 55.25 189 SER A O 1
ATOM 1343 N N . GLY A 1 190 ? 21.447 13.045 -18.337 1.00 55.94 190 GLY A N 1
ATOM 1344 C CA . GLY A 1 190 ? 20.442 14.034 -18.754 1.00 55.94 190 GLY A CA 1
ATOM 1345 C C . GLY A 1 190 ? 19.113 13.414 -19.205 1.00 55.94 190 GLY A C 1
ATOM 1346 O O . GLY A 1 190 ? 18.312 14.092 -19.840 1.00 55.94 190 GLY A O 1
ATOM 1347 N N . GLU A 1 191 ? 18.877 12.145 -18.863 1.00 58.00 191 GLU A N 1
ATOM 1348 C CA . GLU A 1 191 ? 17.690 11.357 -19.233 1.00 58.00 191 GLU A CA 1
ATOM 1349 C C . GLU A 1 191 ? 16.555 11.469 -18.188 1.00 58.00 191 GLU A C 1
ATOM 1351 O O . GLU A 1 191 ? 15.569 10.735 -18.232 1.00 58.00 191 GLU A O 1
ATOM 1356 N N . LEU A 1 192 ? 16.670 12.384 -17.218 1.00 57.09 192 LEU A N 1
ATOM 1357 C CA . LEU A 1 192 ? 15.561 12.739 -16.330 1.00 57.09 192 LEU A CA 1
ATOM 1358 C C . LEU A 1 192 ? 14.719 13.851 -16.953 1.00 57.09 192 LEU A C 1
ATOM 1360 O O . LEU A 1 192 ? 15.251 14.858 -17.430 1.00 57.09 192 LEU A O 1
ATOM 1364 N N . VAL A 1 193 ? 13.393 13.704 -16.888 1.00 54.06 193 VAL A N 1
ATOM 1365 C CA . VAL A 1 193 ? 12.468 14.780 -17.257 1.00 54.06 193 VAL A CA 1
ATOM 1366 C C . VAL A 1 193 ? 12.529 15.847 -16.169 1.00 54.06 193 VAL A C 1
ATOM 1368 O O . VAL A 1 193 ? 11.834 15.790 -15.161 1.00 54.06 193 VAL A O 1
ATOM 1371 N N . ALA A 1 194 ? 13.371 16.858 -16.362 1.00 50.34 194 ALA A N 1
ATOM 1372 C CA . ALA A 1 194 ? 13.173 18.123 -15.674 1.00 50.34 194 ALA A CA 1
ATOM 1373 C C . ALA A 1 194 ? 11.996 18.840 -16.349 1.00 50.34 194 ALA A C 1
ATOM 1375 O O . ALA A 1 194 ? 12.049 19.092 -17.559 1.00 50.34 194 ALA A O 1
ATOM 1376 N N . ASP A 1 195 ? 10.963 19.187 -15.568 1.00 43.69 195 ASP A N 1
ATOM 1377 C CA . ASP A 1 195 ? 9.910 20.133 -15.960 1.00 43.69 195 ASP A CA 1
ATOM 1378 C C . ASP A 1 195 ? 10.526 21.251 -16.818 1.00 43.69 195 ASP A C 1
ATOM 1380 O O . ASP A 1 195 ? 11.579 21.812 -16.481 1.00 43.69 195 ASP A O 1
ATOM 1384 N N . GLY A 1 196 ? 9.892 21.548 -17.955 1.00 43.28 196 GLY A N 1
ATOM 1385 C CA . GLY A 1 196 ? 10.427 22.342 -19.068 1.00 43.28 196 GLY A CA 1
ATOM 1386 C C . GLY A 1 196 ? 10.863 23.772 -18.724 1.00 43.28 196 GLY A C 1
ATOM 1387 O O . GLY A 1 196 ? 11.301 24.503 -19.609 1.00 43.28 196 GLY A O 1
ATOM 1388 N N . ARG A 1 197 ? 10.799 24.168 -17.452 1.00 48.91 197 ARG A N 1
ATOM 1389 C CA . ARG A 1 197 ? 11.241 25.447 -16.897 1.00 48.91 197 ARG A CA 1
ATOM 1390 C C . ARG A 1 197 ? 12.752 25.565 -16.653 1.00 48.91 197 ARG A C 1
ATOM 1392 O O . ARG A 1 197 ? 13.216 26.682 -16.453 1.00 48.91 197 ARG A O 1
ATOM 1399 N N . ASN A 1 198 ? 13.527 24.470 -16.657 1.00 43.16 198 ASN A N 1
ATOM 1400 C CA . ASN A 1 198 ? 14.956 24.499 -16.274 1.00 43.16 198 ASN A CA 1
ATOM 1401 C C . ASN A 1 198 ? 15.914 23.678 -17.167 1.00 43.16 198 ASN A C 1
ATOM 1403 O O . ASN A 1 198 ? 17.022 23.345 -16.737 1.00 43.16 198 ASN A O 1
ATOM 1407 N N . ARG A 1 199 ? 15.556 23.420 -18.435 1.00 49.81 199 ARG A N 1
ATOM 1408 C CA . ARG A 1 199 ? 16.409 22.679 -19.396 1.00 49.81 199 ARG A CA 1
ATOM 1409 C C . ARG A 1 199 ? 17.847 23.218 -19.529 1.00 49.81 199 ARG A C 1
ATOM 1411 O O . ARG A 1 199 ? 18.745 22.464 -19.874 1.00 49.81 199 ARG A O 1
ATOM 1418 N N . GLY A 1 200 ? 18.087 24.502 -19.242 1.00 41.53 200 GLY A N 1
ATOM 1419 C CA . GLY A 1 200 ? 19.407 25.133 -19.383 1.00 41.53 200 GLY A CA 1
ATOM 1420 C C . GLY A 1 200 ? 20.347 25.034 -18.174 1.00 41.53 200 GLY A C 1
ATOM 1421 O O . GLY A 1 200 ? 21.537 25.295 -18.329 1.00 41.53 200 GLY A O 1
ATOM 1422 N N . LYS A 1 201 ? 19.861 24.684 -16.972 1.00 41.66 201 LYS A N 1
ATOM 1423 C CA . LYS A 1 201 ? 20.677 24.781 -15.741 1.00 41.66 201 LYS A CA 1
ATOM 1424 C C . LYS A 1 201 ? 21.317 23.467 -15.287 1.00 41.66 201 LYS A C 1
ATOM 1426 O O . LYS A 1 201 ? 22.384 23.515 -14.686 1.00 41.66 201 LYS A O 1
ATOM 1431 N N . LEU A 1 202 ? 20.734 22.307 -15.604 1.00 45.44 202 LEU A N 1
ATOM 1432 C CA . LEU A 1 202 ? 21.313 21.011 -15.211 1.00 45.44 202 LEU A CA 1
ATOM 1433 C C . LEU A 1 202 ? 22.400 20.494 -16.168 1.00 45.44 202 LEU A C 1
ATOM 1435 O O . LEU A 1 202 ? 23.346 19.857 -15.709 1.00 45.44 202 LEU A O 1
ATOM 1439 N N . GLY A 1 203 ? 22.344 20.841 -17.460 1.00 43.75 203 GLY A N 1
ATOM 1440 C CA . GLY A 1 203 ? 23.379 20.452 -18.432 1.00 43.75 203 GLY A CA 1
ATOM 1441 C C . GLY A 1 203 ? 24.775 21.008 -18.112 1.00 43.75 203 GLY A C 1
ATOM 1442 O O . GLY A 1 203 ? 25.778 20.378 -18.427 1.00 43.75 203 GLY A O 1
ATOM 1443 N N . TYR A 1 204 ? 24.854 22.148 -17.417 1.00 43.00 204 TYR A N 1
ATOM 1444 C CA . TYR A 1 204 ? 26.127 22.761 -17.023 1.00 43.00 204 TYR A CA 1
ATOM 1445 C C . TYR A 1 204 ? 26.769 22.133 -15.777 1.00 43.00 204 TYR A C 1
ATOM 1447 O O . TYR A 1 204 ? 27.981 22.236 -15.610 1.00 43.00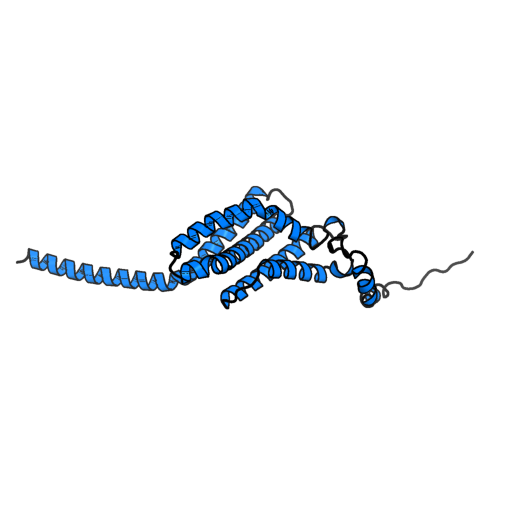 204 TYR A O 1
ATOM 1455 N N . LEU A 1 205 ? 25.995 21.462 -14.916 1.00 40.75 205 LEU A N 1
ATOM 1456 C CA . LEU A 1 205 ? 26.523 20.833 -13.698 1.00 40.75 205 LEU A CA 1
ATOM 1457 C C . LEU A 1 205 ? 26.912 19.364 -13.921 1.00 40.75 205 LEU A C 1
ATOM 1459 O O . LEU A 1 205 ? 27.872 18.892 -13.314 1.00 40.75 205 LEU A O 1
ATOM 1463 N N . ALA A 1 206 ? 26.255 18.665 -14.854 1.00 46.25 206 ALA A N 1
ATOM 1464 C CA . ALA A 1 206 ? 26.632 17.304 -15.250 1.00 46.25 206 ALA A CA 1
ATOM 1465 C C . ALA A 1 206 ? 28.025 17.236 -15.916 1.00 46.25 206 ALA A C 1
ATOM 1467 O O . ALA A 1 206 ? 28.752 16.255 -15.756 1.00 46.25 206 ALA A O 1
ATOM 1468 N N . GLY A 1 207 ? 28.448 18.309 -16.597 1.00 38.59 207 GLY A N 1
ATOM 1469 C CA . GLY A 1 207 ? 29.780 18.412 -17.203 1.00 38.59 207 GLY A CA 1
ATOM 1470 C C . GLY A 1 207 ? 30.937 18.568 -16.205 1.00 38.59 207 GLY A C 1
ATOM 1471 O O . GLY A 1 207 ? 32.082 18.327 -16.578 1.00 38.59 207 GLY A O 1
ATOM 1472 N N . ALA A 1 208 ? 30.667 18.935 -14.947 1.00 43.00 208 ALA A N 1
ATOM 1473 C CA . ALA A 1 208 ? 31.707 19.200 -13.948 1.00 43.00 208 ALA A CA 1
ATOM 1474 C C . ALA A 1 208 ? 32.100 17.968 -13.103 1.00 43.00 208 ALA A C 1
ATOM 1476 O O . ALA A 1 208 ? 33.148 17.985 -12.464 1.00 43.00 208 ALA A O 1
ATOM 1477 N N . GLY A 1 209 ? 31.292 16.897 -13.105 1.00 41.03 209 GLY A N 1
ATOM 1478 C CA . GLY A 1 209 ? 31.550 15.668 -12.332 1.00 41.03 209 GLY A CA 1
ATOM 1479 C C . GLY A 1 209 ? 32.069 14.473 -13.146 1.00 41.03 209 GLY A C 1
ATOM 1480 O O . GLY A 1 209 ? 32.440 13.447 -12.579 1.00 41.03 209 GLY A O 1
ATOM 1481 N N . CYS A 1 210 ? 32.103 14.578 -14.478 1.00 45.91 210 CYS A N 1
ATOM 1482 C CA . CYS A 1 210 ? 32.402 13.468 -15.387 1.00 45.91 210 CYS A CA 1
ATOM 1483 C C . CYS A 1 210 ? 33.920 13.269 -15.627 1.00 45.91 210 CYS A C 1
ATOM 1485 O O . CYS A 1 210 ? 34.404 13.363 -16.757 1.00 45.91 210 CYS A O 1
ATOM 1487 N N . ASP A 1 211 ? 34.680 12.974 -14.564 1.00 46.16 211 ASP A N 1
ATOM 1488 C CA . ASP A 1 211 ? 36.087 12.522 -14.644 1.00 46.16 211 ASP A CA 1
ATOM 1489 C C . ASP A 1 211 ? 36.356 11.246 -13.815 1.00 46.16 211 ASP A C 1
ATOM 1491 O O . ASP A 1 211 ? 37.359 11.101 -13.114 1.00 46.16 211 ASP A O 1
ATOM 1495 N N . HIS A 1 212 ? 35.426 10.286 -13.856 1.00 40.75 212 HIS A N 1
ATOM 1496 C CA . HIS A 1 212 ? 35.660 8.951 -13.280 1.00 40.75 212 HIS A CA 1
ATOM 1497 C C . HIS A 1 212 ? 35.341 7.803 -14.238 1.00 40.75 212 HIS A C 1
ATOM 1499 O O . HIS A 1 212 ? 36.077 6.819 -14.291 1.00 40.75 212 HIS A O 1
ATOM 1505 N N . SER A 1 213 ? 34.338 7.956 -15.098 1.00 44.31 213 SER A N 1
ATOM 1506 C CA . SER A 1 213 ? 33.957 6.950 -16.098 1.00 44.31 213 SER A CA 1
ATOM 1507 C C . SER A 1 213 ? 34.902 6.876 -17.310 1.00 44.31 213 SER A C 1
ATOM 1509 O O . SER A 1 213 ? 34.913 5.863 -18.005 1.00 44.31 213 SER A O 1
ATOM 1511 N N . ARG A 1 214 ? 35.773 7.875 -17.540 1.00 40.94 214 ARG A N 1
ATOM 1512 C CA . ARG A 1 214 ? 36.797 7.823 -18.607 1.00 40.94 214 ARG A CA 1
ATOM 1513 C C . ARG A 1 214 ? 38.050 7.009 -18.267 1.00 40.94 214 ARG A C 1
ATOM 1515 O O . ARG A 1 214 ? 38.817 6.706 -19.176 1.00 40.94 214 ARG A O 1
ATOM 1522 N N . ARG A 1 215 ? 38.261 6.598 -17.009 1.00 39.88 215 ARG A N 1
ATOM 1523 C CA . ARG A 1 215 ? 39.427 5.762 -16.646 1.00 39.88 215 ARG A CA 1
ATOM 1524 C C . ARG A 1 215 ? 39.256 4.282 -16.971 1.00 39.88 215 ARG A C 1
ATOM 1526 O O . ARG A 1 215 ? 40.258 3.601 -17.133 1.00 39.88 215 ARG A O 1
ATOM 1533 N N . PHE A 1 216 ? 38.025 3.790 -17.110 1.00 38.12 216 PHE A N 1
ATOM 1534 C CA . PHE A 1 216 ? 37.795 2.368 -17.394 1.00 38.12 216 PHE A CA 1
ATOM 1535 C C . PHE A 1 216 ? 37.783 2.037 -18.896 1.00 38.12 216 PHE A C 1
ATOM 1537 O O . PHE A 1 216 ? 37.971 0.886 -19.266 1.00 38.12 216 PHE A O 1
ATOM 1544 N N . SER A 1 217 ? 37.622 3.039 -19.770 1.00 41.66 217 SER A N 1
ATOM 1545 C CA . SER A 1 217 ? 37.546 2.832 -21.227 1.00 41.66 217 SER A CA 1
ATOM 1546 C C . SER A 1 217 ? 38.873 3.041 -21.974 1.00 41.66 217 SER A C 1
ATOM 1548 O O . SER A 1 217 ? 38.927 2.788 -23.173 1.00 41.66 217 SER A O 1
ATOM 1550 N N . LEU A 1 218 ? 39.937 3.511 -21.310 1.00 41.16 218 LEU A N 1
ATOM 1551 C CA . LEU A 1 218 ? 41.226 3.829 -21.954 1.00 41.16 218 LEU A CA 1
ATOM 1552 C C . LEU A 1 218 ? 42.322 2.770 -21.735 1.00 41.16 218 LEU A C 1
ATOM 1554 O O . LEU A 1 218 ? 43.444 2.963 -22.193 1.00 41.16 218 LEU A O 1
ATOM 1558 N N . ALA A 1 219 ? 42.022 1.655 -21.064 1.00 40.16 219 ALA A N 1
ATOM 1559 C CA . ALA A 1 219 ? 42.996 0.588 -20.811 1.00 40.16 219 ALA A CA 1
ATOM 1560 C C . ALA A 1 219 ? 43.050 -0.497 -21.908 1.00 40.16 219 ALA A C 1
ATOM 1562 O O . ALA A 1 219 ? 43.878 -1.397 -21.813 1.00 40.16 219 ALA A O 1
ATOM 1563 N N . ASP A 1 220 ? 42.212 -0.412 -22.949 1.00 45.41 220 ASP A N 1
ATOM 1564 C CA . ASP A 1 220 ? 42.103 -1.445 -23.991 1.00 45.41 220 ASP A CA 1
ATOM 1565 C C . ASP A 1 220 ? 42.269 -0.893 -25.416 1.00 45.41 220 ASP A C 1
ATOM 1567 O O . ASP A 1 220 ? 41.411 -1.080 -26.271 1.00 45.41 220 ASP A O 1
ATOM 1571 N N . GLN A 1 221 ? 43.367 -0.177 -25.685 1.00 43.00 221 GLN A N 1
ATOM 1572 C CA . GLN A 1 221 ? 43.878 -0.010 -27.055 1.00 43.00 221 GLN A CA 1
ATOM 1573 C C . GLN A 1 221 ? 45.413 -0.058 -27.056 1.00 43.00 221 GLN A C 1
ATOM 1575 O O . GLN A 1 221 ? 46.099 0.947 -26.876 1.00 43.00 221 GLN A O 1
ATOM 1580 N N . SER A 1 222 ? 45.953 -1.264 -27.247 1.00 36.25 222 SER A N 1
ATOM 1581 C CA . SER A 1 222 ? 47.363 -1.496 -27.589 1.00 36.25 222 SER A CA 1
ATOM 1582 C C . SER A 1 222 ? 47.685 -0.955 -29.000 1.00 36.25 222 SER A C 1
ATOM 1584 O O . SER A 1 222 ? 46.831 -1.041 -29.888 1.00 36.25 222 SER A O 1
ATOM 1586 N N . PRO A 1 223 ? 48.895 -0.408 -29.247 1.00 48.19 223 PRO A N 1
ATOM 1587 C CA . PRO A 1 223 ? 49.205 0.369 -30.441 1.00 48.19 223 PRO A CA 1
ATOM 1588 C C . PRO A 1 223 ? 49.881 -0.488 -31.518 1.00 48.19 223 PRO A C 1
ATOM 1590 O O . PRO A 1 223 ? 51.078 -0.743 -31.449 1.00 48.19 223 PRO A O 1
ATOM 1593 N N . TYR A 1 224 ? 49.161 -0.874 -32.573 1.00 43.81 224 TYR A N 1
ATOM 1594 C CA . TYR A 1 224 ? 49.791 -1.401 -33.791 1.00 43.81 224 TYR A CA 1
ATOM 1595 C C . TYR A 1 224 ? 49.022 -0.993 -35.048 1.00 43.81 224 TYR A C 1
ATOM 1597 O O . TYR A 1 224 ? 48.066 -1.657 -35.442 1.00 43.81 224 TYR A O 1
ATOM 1605 N N . ARG A 1 225 ? 49.486 0.075 -35.712 1.00 39.94 225 ARG A N 1
ATOM 1606 C CA . ARG A 1 225 ? 49.366 0.266 -37.171 1.00 39.94 225 ARG A CA 1
ATOM 1607 C C . ARG A 1 225 ? 50.336 1.348 -37.673 1.00 39.94 225 ARG A C 1
ATOM 1609 O O . ARG A 1 225 ? 50.022 2.529 -37.706 1.00 39.94 225 ARG A O 1
ATOM 1616 N N . LEU A 1 226 ? 51.523 0.915 -38.095 1.00 42.56 226 LEU A N 1
ATOM 1617 C CA . LEU A 1 226 ? 52.116 1.360 -39.371 1.00 42.56 226 LEU A CA 1
ATOM 1618 C C . LEU A 1 226 ? 51.381 0.576 -40.494 1.00 42.56 226 LEU A C 1
ATOM 1620 O O . LEU A 1 226 ? 50.871 -0.498 -40.154 1.00 42.56 226 LEU A O 1
ATOM 1624 N N . PRO A 1 227 ? 51.319 0.985 -41.789 1.00 43.62 227 PRO A N 1
ATOM 1625 C CA . PRO A 1 227 ? 52.438 1.569 -42.545 1.00 43.62 227 PRO A CA 1
ATOM 1626 C C . PRO A 1 227 ? 52.109 2.560 -43.700 1.00 43.62 227 PRO A C 1
ATOM 1628 O O . PRO A 1 227 ? 50.970 2.723 -44.112 1.00 43.62 227 PRO A O 1
ATOM 1631 N N . ARG A 1 228 ? 53.201 3.153 -44.217 1.00 41.91 228 ARG A N 1
ATOM 1632 C CA . ARG A 1 228 ? 53.591 3.458 -45.619 1.00 41.91 228 ARG A CA 1
ATOM 1633 C C . ARG A 1 228 ? 52.559 3.951 -46.649 1.00 41.91 228 ARG A C 1
ATOM 1635 O O . ARG A 1 228 ? 51.574 3.281 -46.939 1.00 41.91 228 ARG A O 1
ATOM 1642 N N . GLY A 1 229 ? 52.986 5.000 -47.355 1.00 40.50 229 GLY A N 1
ATOM 1643 C CA . GLY A 1 229 ? 52.500 5.480 -48.647 1.00 40.50 229 GLY A CA 1
ATOM 1644 C C . GLY A 1 229 ? 53.133 6.821 -48.949 1.00 40.50 229 GLY A C 1
ATOM 1645 O O . GLY A 1 229 ? 52.498 7.823 -48.572 1.00 40.50 229 GLY A O 1
#

pLDDT: mean 77.47, std 17.49, range [36.25, 95.38]